Protein AF-A0A813BR47-F1 (afdb_monomer)

Foldseek 3Di:
DDPLCVLVCLLPLLVVLLVLLVCCVVPPDLVSLLVSLVSLLVVLVVVLVVCVVCVVSDPDPVRSVLSNLLSVLSNLQSVLCNVVSVCSSLSSLLSNLSQLVNLVSVCVVPVDPVSVVSNVVSLCCCLVPSLVVSLVVQVCVCVVVPDDCPDPSNCSHNVSSVSNSVSSVVVVVVVVVVVVVVVVVVVVVVVVVD

Solvent-accessible surface area (backbone atoms only — not comparable to full-atom values): 10179 Å² total; per-residue (Å²): 134,82,79,60,58,62,61,62,50,47,64,62,60,41,55,61,54,36,51,44,27,50,46,27,67,76,56,73,40,72,66,45,20,47,52,44,33,54,51,49,42,52,49,40,51,54,53,47,51,47,49,69,77,43,57,81,66,38,97,40,73,68,56,43,52,53,50,52,54,45,37,55,36,52,42,51,27,42,48,45,30,66,75,40,64,94,43,13,63,55,46,37,64,62,47,53,48,44,52,29,55,46,30,42,42,51,18,71,74,69,66,42,70,66,35,46,50,52,19,51,52,39,40,49,49,38,54,68,46,46,37,58,49,46,35,55,49,42,46,52,55,46,44,73,72,66,49,49,90,80,35,71,69,35,40,37,41,36,46,27,40,47,52,52,38,50,50,44,50,52,51,48,51,54,51,52,54,53,52,51,53,53,54,49,52,53,50,54,58,51,62,77,73,109

Sequence (194 aa):
MWYCWHPGFNLFAIPPLVLLTGWSLAKPSPAAHKALSWSVLCYTMLDTIYNLMVPECQPSRRRWASILLHHVTAAWLVCFPISYEGFAHLTAYCTAVELNTMCFAIYKAFKGPAARAAHLLTWVVLRLGWYPYLVYHFHQVVRGAGFAVGSYEYCQSVGSQVILCSLNFFWTVEVALGMMQAKQKQKDEHLHRS

InterPro domains:
  IPR006634 TRAM/LAG1/CLN8 homology domain [PF03798] (38-174)

Secondary structure (DSSP, 8-state):
-----HHHHHHHHHHHHHHHHHHHHHS--HHHHHHHHHHHHHHHHHHHHHHHH-GGGSSSHHHHHHHHHHHHHHHHHHHHHHHSGGGTHHHHHHHTTHHHHHHHHHHHHH--HHHHHHHHHHHIIIIIIIHHHHHHHHHHHHHHTTPPTTSHHHIIIIIHHHHHHHHHHHHHHHHHHHHHHHHHHHHHHHHTT-

Mean predicted aligned error: 4.89 Å

pLDDT: mean 90.33, std 9.71, range [31.83, 98.38]

Organism: NCBI:txid1628268

Radius of gyration: 18.36 Å; Cα contacts (8 Å, |Δi|>4): 182; chains: 1; bounding box: 51×32×50 Å

Nearest PDB structures (foldseek):
  1sum-assembly1_B  TM=3.783E-01  e=1.089E+00  Thermotoga maritima
  1t72-assembly1_A  TM=3.877E-01  e=4.438E+00  Aquifex aeolicus
  8e0m-assembly3_G  TM=3.646E-01  e=9.388E+00  synthetic construct
  6iko-assembly1_A  TM=2.135E-01  e=9.838E+00  Mus musculus

Structure (mmCIF, N/CA/C/O backbone):
data_AF-A0A813BR47-F1
#
_entry.id   AF-A0A813BR47-F1
#
loop_
_atom_site.group_PDB
_atom_site.id
_atom_site.type_symbol
_atom_site.label_atom_id
_atom_site.label_alt_id
_atom_site.label_comp_id
_atom_site.label_asym_id
_atom_site.label_entity_id
_atom_site.label_seq_id
_atom_site.pdbx_PDB_ins_code
_atom_site.Cartn_x
_atom_site.Cartn_y
_atom_site.Cartn_z
_atom_site.occupancy
_atom_site.B_iso_or_equiv
_atom_site.auth_seq_id
_atom_site.auth_comp_id
_atom_site.auth_asym_id
_atom_site.auth_atom_id
_atom_site.pdbx_PDB_model_num
ATOM 1 N N . MET A 1 1 ? -3.857 9.167 29.784 1.00 31.83 1 MET A N 1
ATOM 2 C CA . MET A 1 1 ? -4.582 8.961 28.512 1.00 31.83 1 MET A CA 1
ATOM 3 C C . MET A 1 1 ? -3.749 9.635 27.430 1.00 31.83 1 MET A C 1
ATOM 5 O O . MET A 1 1 ? -3.897 10.826 27.208 1.00 31.83 1 MET A O 1
ATOM 9 N N . TRP A 1 2 ? -2.754 8.929 26.886 1.00 33.44 2 TRP A N 1
ATOM 10 C CA . TRP A 1 2 ? -1.874 9.494 25.862 1.00 33.44 2 TRP A CA 1
ATOM 11 C C . TRP A 1 2 ? -2.683 9.638 24.575 1.00 33.44 2 TRP A C 1
ATOM 13 O O . TRP A 1 2 ? -3.196 8.649 24.051 1.00 33.44 2 TRP A O 1
ATOM 23 N N . TYR A 1 3 ? -2.871 10.875 24.116 1.00 45.66 3 TYR A N 1
ATOM 24 C CA . TYR A 1 3 ? -3.476 11.150 22.820 1.00 45.66 3 TYR A CA 1
ATOM 25 C C . TYR A 1 3 ? -2.565 10.541 21.755 1.00 45.66 3 TYR A C 1
ATOM 27 O O . TYR A 1 3 ? -1.484 11.052 21.483 1.00 45.66 3 TYR A O 1
ATOM 35 N N . CYS A 1 4 ? -2.970 9.408 21.187 1.00 55.59 4 CYS A N 1
ATOM 36 C CA . CYS A 1 4 ? -2.320 8.862 20.009 1.00 55.59 4 CYS A CA 1
ATOM 37 C C . CYS A 1 4 ? -2.535 9.883 18.880 1.00 55.59 4 CYS A C 1
ATOM 39 O O . CYS A 1 4 ? -3.657 10.040 18.407 1.00 55.59 4 CYS A O 1
ATOM 41 N N . TRP A 1 5 ? -1.490 10.629 18.508 1.00 58.94 5 TRP A N 1
ATOM 42 C CA . TRP A 1 5 ? -1.524 11.663 17.460 1.00 58.94 5 TRP A CA 1
ATOM 43 C C . TRP A 1 5 ? -1.635 11.074 16.045 1.00 58.94 5 TRP A C 1
ATOM 45 O O . TRP A 1 5 ? -1.913 11.790 15.083 1.00 58.94 5 TRP A O 1
ATOM 55 N N . HIS A 1 6 ? -1.477 9.758 15.924 1.00 68.88 6 HIS A N 1
ATOM 56 C CA . HIS A 1 6 ? -1.495 9.004 14.675 1.00 68.88 6 HIS A CA 1
ATOM 57 C C . HIS A 1 6 ? -2.745 9.234 13.795 1.00 68.88 6 HIS A C 1
ATOM 59 O O . HIS A 1 6 ? -2.597 9.336 12.577 1.00 68.88 6 HIS A O 1
ATOM 65 N N . PRO A 1 7 ? -3.981 9.369 14.324 1.00 69.12 7 PRO A N 1
ATOM 66 C CA . PRO A 1 7 ? -5.141 9.698 13.497 1.00 69.12 7 PRO A CA 1
ATOM 67 C C . PRO A 1 7 ? -5.064 11.110 12.900 1.00 69.12 7 PRO A C 1
ATOM 69 O O . PRO A 1 7 ? -5.504 11.312 11.772 1.00 69.12 7 PRO A O 1
ATOM 72 N N . GLY A 1 8 ? -4.491 12.073 13.631 1.00 75.44 8 GLY A N 1
ATOM 73 C CA . GLY A 1 8 ? -4.280 13.442 13.152 1.00 75.44 8 GLY A CA 1
ATOM 74 C C . GLY A 1 8 ? -3.188 13.519 12.086 1.00 75.44 8 GLY A C 1
ATOM 75 O O . GLY A 1 8 ? -3.387 14.153 11.054 1.00 75.44 8 GLY A O 1
ATOM 76 N N . PHE A 1 9 ? -2.080 12.799 12.290 1.00 78.31 9 PHE A N 1
ATOM 77 C CA . PHE A 1 9 ? -1.028 12.651 11.282 1.00 78.31 9 PHE A CA 1
ATOM 78 C C . PHE A 1 9 ? -1.579 12.060 9.978 1.00 78.31 9 PHE A C 1
ATOM 80 O O . PHE A 1 9 ? -1.398 12.653 8.916 1.00 78.31 9 PHE A O 1
ATOM 87 N N . ASN A 1 10 ? -2.345 10.965 10.052 1.00 80.50 10 ASN A N 1
ATOM 88 C CA . ASN A 1 10 ? -2.932 10.340 8.863 1.00 80.50 10 ASN A CA 1
ATOM 89 C C . ASN A 1 10 ? -3.911 11.267 8.130 1.00 80.50 10 ASN A C 1
ATOM 91 O O . AS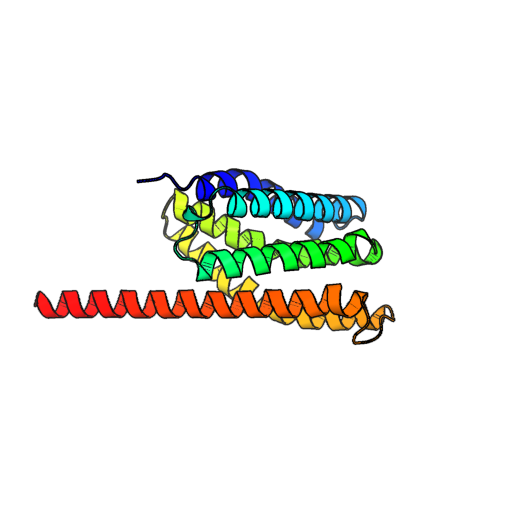N A 1 10 ? -3.932 11.273 6.903 1.00 80.50 10 ASN A O 1
ATOM 95 N N . LEU A 1 11 ? -4.701 12.069 8.851 1.00 80.69 11 LEU A N 1
ATOM 96 C CA . LEU A 1 11 ? -5.608 13.049 8.238 1.00 80.69 11 LEU A CA 1
ATOM 97 C C . LEU A 1 11 ? -4.876 14.134 7.442 1.00 80.69 11 LEU A C 1
ATOM 99 O O . LEU A 1 11 ? -5.473 14.711 6.541 1.00 80.69 11 LEU A O 1
ATOM 103 N N . PHE A 1 12 ? -3.611 14.408 7.757 1.00 86.12 12 PHE A N 1
ATOM 104 C CA . PHE A 1 12 ? -2.803 15.391 7.042 1.00 86.12 12 PHE A CA 1
ATOM 105 C C . PHE A 1 12 ? -1.932 14.756 5.950 1.00 86.12 12 PHE A C 1
ATOM 107 O O . PHE A 1 12 ? -1.865 15.270 4.837 1.00 86.12 12 PHE A O 1
ATOM 114 N N . ALA A 1 13 ? -1.286 13.627 6.246 1.00 84.88 13 ALA A N 1
ATOM 115 C CA . ALA A 1 13 ? -0.290 13.012 5.372 1.00 84.88 13 ALA A CA 1
ATOM 116 C C . ALA A 1 13 ? -0.893 12.134 4.259 1.00 84.88 13 ALA A C 1
ATOM 118 O O . ALA A 1 13 ? -0.352 12.086 3.155 1.00 84.88 13 ALA A O 1
ATOM 119 N N . ILE A 1 14 ? -2.026 11.466 4.515 1.00 88.50 14 ILE A N 1
ATOM 120 C CA . ILE A 1 14 ? -2.648 10.547 3.548 1.00 88.50 14 ILE A CA 1
ATOM 121 C C . ILE A 1 14 ? -3.365 11.274 2.397 1.00 88.50 14 ILE A C 1
ATOM 123 O O . ILE A 1 14 ? -3.199 10.840 1.256 1.00 88.50 14 ILE A O 1
ATOM 127 N N . PRO A 1 15 ? -4.138 12.364 2.603 1.00 92.75 15 PRO A N 1
ATOM 128 C CA . PRO A 1 15 ? -4.853 12.994 1.492 1.00 92.75 15 PRO A CA 1
ATOM 129 C C . PRO A 1 15 ? -3.951 13.459 0.338 1.00 92.75 15 PRO A C 1
ATOM 131 O O . PRO A 1 15 ? -4.300 13.168 -0.806 1.00 92.75 15 PRO A O 1
ATOM 134 N N . PRO A 1 16 ? -2.780 14.092 0.566 1.00 92.81 16 PRO A N 1
ATOM 135 C CA . PRO A 1 16 ? -1.850 14.413 -0.517 1.00 92.81 16 PRO A CA 1
ATOM 136 C C . PRO A 1 16 ? -1.403 13.182 -1.318 1.00 92.81 16 PRO A C 1
ATOM 138 O O . PRO A 1 16 ? -1.380 13.232 -2.546 1.00 92.81 16 PRO A O 1
ATOM 141 N N . LEU A 1 17 ? -1.110 12.058 -0.650 1.00 93.50 17 LEU A N 1
ATOM 142 C CA . LEU A 1 17 ? -0.737 10.805 -1.319 1.00 93.50 17 LEU A CA 1
ATOM 143 C C . LEU A 1 17 ? -1.884 10.218 -2.137 1.00 93.50 17 LEU A C 1
ATOM 145 O O . LEU A 1 17 ? -1.669 9.741 -3.251 1.00 93.50 17 LEU A O 1
ATOM 149 N N . VAL A 1 18 ? -3.107 10.272 -1.612 1.00 94.25 18 VAL A N 1
ATOM 150 C CA . VAL A 1 18 ? -4.308 9.821 -2.322 1.00 94.25 18 VAL A CA 1
ATOM 151 C C . VAL A 1 18 ? -4.570 10.684 -3.554 1.00 94.25 18 VAL A C 1
ATOM 153 O O . VAL A 1 18 ? -4.849 10.147 -4.624 1.00 94.25 18 VAL A O 1
ATOM 156 N N . LEU A 1 19 ? -4.439 12.007 -3.436 1.00 94.31 19 LEU A N 1
ATOM 157 C CA . LEU A 1 19 ? -4.584 12.926 -4.565 1.00 94.31 19 LEU A CA 1
ATOM 158 C C . LEU A 1 19 ? -3.514 12.673 -5.628 1.00 94.31 19 LEU A C 1
ATOM 160 O O . LEU A 1 19 ? -3.837 12.603 -6.813 1.00 94.31 19 LEU A O 1
ATOM 164 N N . LEU A 1 20 ? -2.260 12.474 -5.215 1.00 93.94 20 LEU A N 1
ATOM 165 C CA . LEU A 1 20 ? -1.163 12.161 -6.127 1.00 93.94 20 LEU A CA 1
ATOM 166 C C . LEU A 1 20 ? -1.357 10.796 -6.799 1.00 93.94 20 LEU A C 1
ATOM 168 O O . LEU A 1 20 ? -1.112 10.663 -7.994 1.00 93.94 20 LEU A O 1
ATOM 172 N N . THR A 1 21 ? -1.873 9.807 -6.066 1.00 95.25 21 THR A N 1
ATOM 173 C CA . THR A 1 21 ? -2.274 8.503 -6.614 1.00 95.25 21 THR A CA 1
ATOM 174 C C . THR A 1 21 ? -3.372 8.670 -7.660 1.00 95.25 21 THR A C 1
ATOM 176 O O . THR A 1 21 ? -3.229 8.191 -8.782 1.00 95.25 21 THR A O 1
ATOM 179 N N . GLY A 1 22 ? -4.440 9.405 -7.338 1.00 94.00 22 GLY A N 1
ATOM 180 C CA . GLY A 1 22 ? -5.539 9.680 -8.262 1.00 94.00 22 GLY A CA 1
ATOM 181 C C . GLY A 1 22 ? -5.077 10.413 -9.521 1.00 94.00 22 GLY A C 1
ATOM 182 O O . GLY A 1 22 ? -5.431 10.009 -10.626 1.00 94.00 22 GLY A O 1
ATOM 183 N N . TRP A 1 23 ? -4.222 11.430 -9.377 1.00 93.50 23 TRP A N 1
ATOM 184 C CA . TRP A 1 23 ? -3.594 12.120 -10.507 1.00 93.50 23 TRP A CA 1
ATOM 185 C C . TRP A 1 23 ? -2.784 11.150 -11.366 1.00 93.50 23 TRP A C 1
ATOM 187 O O . TRP A 1 23 ? -2.920 11.137 -12.586 1.00 93.50 23 TRP A O 1
ATOM 197 N N . SER A 1 24 ? -1.947 10.334 -10.726 1.00 93.56 24 SER A N 1
ATOM 198 C CA . SER A 1 24 ? -1.064 9.377 -11.385 1.00 93.56 24 SER A CA 1
ATOM 199 C C . SER A 1 24 ? -1.838 8.321 -12.184 1.00 93.56 24 SER A C 1
ATOM 201 O O . SER A 1 24 ? -1.404 7.944 -13.269 1.00 93.56 24 SER A O 1
ATOM 203 N N . LEU A 1 25 ? -3.008 7.901 -11.693 1.00 93.31 25 LEU A N 1
ATOM 204 C CA . LEU A 1 25 ? -3.918 6.989 -12.392 1.00 93.31 25 LEU A CA 1
ATOM 205 C C . LEU A 1 25 ? -4.709 7.680 -13.515 1.00 93.31 25 LEU A C 1
ATOM 207 O O . LEU A 1 25 ? -4.891 7.097 -14.579 1.00 93.31 25 LEU A O 1
ATOM 211 N N . ALA A 1 26 ? -5.185 8.908 -13.290 1.00 93.69 26 ALA A N 1
ATOM 212 C CA .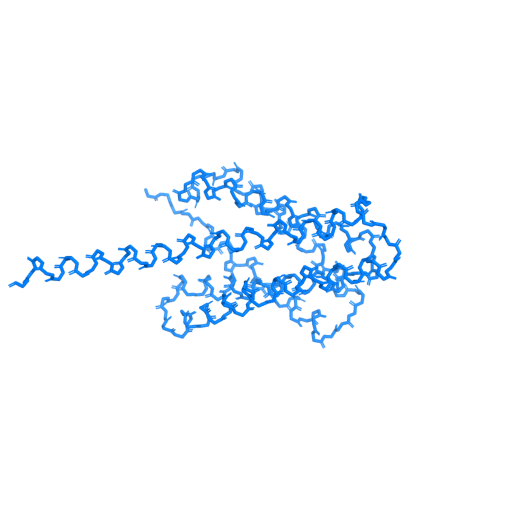 ALA A 1 26 ? -6.044 9.625 -14.237 1.00 93.69 26 ALA A CA 1
ATOM 213 C C . ALA A 1 26 ? -5.271 10.252 -15.408 1.00 93.69 26 ALA A C 1
ATOM 215 O O . ALA A 1 26 ? -5.789 10.336 -16.521 1.00 93.69 26 ALA A O 1
ATOM 216 N N . LYS A 1 27 ? -4.039 10.708 -15.163 1.00 92.25 27 LYS A N 1
ATOM 217 C CA . LYS A 1 27 ? -3.132 11.278 -16.168 1.00 92.25 27 LYS A CA 1
ATOM 218 C C . LYS A 1 27 ? -1.755 10.616 -16.056 1.00 92.25 27 LYS A C 1
ATOM 220 O O . LYS A 1 27 ? -0.825 11.231 -15.518 1.00 92.25 27 LYS A O 1
ATOM 225 N N . PRO A 1 28 ? -1.616 9.369 -16.545 1.00 88.62 28 PRO A N 1
ATOM 226 C CA . PRO A 1 28 ? -0.363 8.632 -16.469 1.00 88.62 28 PRO A CA 1
ATOM 227 C C . PRO A 1 28 ? 0.767 9.417 -17.131 1.00 88.62 28 PRO A C 1
ATOM 229 O O . PRO A 1 28 ? 0.693 9.791 -18.300 1.00 88.62 28 PRO A O 1
ATOM 232 N N . SER A 1 29 ? 1.816 9.696 -16.365 1.00 92.38 29 SER A N 1
ATOM 233 C CA . SER A 1 29 ? 3.040 10.311 -16.872 1.00 92.38 29 SER A CA 1
ATOM 234 C C . SER A 1 29 ? 4.232 9.812 -16.060 1.00 92.38 29 SER A C 1
ATOM 236 O O . SER A 1 29 ? 4.095 9.626 -14.845 1.00 92.38 29 SER A O 1
ATOM 238 N N . PRO A 1 30 ? 5.412 9.630 -16.681 1.00 91.19 30 PRO A N 1
ATOM 239 C CA . PRO A 1 30 ? 6.606 9.176 -15.968 1.00 91.19 30 PRO A CA 1
ATOM 240 C C . PRO A 1 30 ? 6.941 10.059 -14.760 1.00 91.19 30 PRO A C 1
ATOM 242 O O . PRO A 1 30 ? 7.222 9.555 -13.675 1.00 91.19 30 PRO A O 1
ATOM 245 N N . ALA A 1 31 ? 6.813 11.381 -14.916 1.00 91.50 31 ALA A N 1
ATOM 246 C CA . ALA A 1 31 ? 7.054 12.340 -13.843 1.00 91.50 31 ALA A CA 1
ATOM 247 C C . ALA A 1 31 ? 6.088 12.157 -12.659 1.00 91.50 31 ALA A C 1
ATOM 249 O O . ALA A 1 31 ? 6.538 12.127 -11.515 1.00 91.50 31 ALA A O 1
ATOM 250 N N . ALA A 1 32 ? 4.784 11.982 -12.913 1.00 92.25 32 ALA A N 1
ATOM 251 C CA . ALA A 1 32 ? 3.805 11.765 -11.846 1.00 92.25 32 ALA A CA 1
ATOM 252 C C . ALA A 1 32 ? 4.048 10.443 -11.104 1.00 92.25 32 ALA A C 1
ATOM 254 O O . ALA A 1 32 ? 4.000 10.411 -9.877 1.00 92.25 32 ALA A O 1
ATOM 255 N N . HIS A 1 33 ? 4.346 9.361 -11.829 1.00 93.25 33 HIS A N 1
ATOM 256 C CA . HIS A 1 33 ? 4.642 8.060 -11.224 1.00 93.25 33 HIS A CA 1
ATOM 257 C C . HIS A 1 33 ? 5.926 8.083 -10.382 1.00 93.25 33 HIS A C 1
ATOM 259 O O . HIS A 1 33 ? 5.973 7.516 -9.287 1.00 93.25 33 HIS A O 1
ATOM 265 N N . LYS A 1 34 ? 6.964 8.774 -10.865 1.00 93.06 34 LYS A N 1
ATOM 266 C CA . LYS A 1 34 ? 8.225 8.950 -10.138 1.00 93.06 34 LYS A CA 1
ATOM 267 C C . LYS A 1 34 ? 8.030 9.794 -8.883 1.00 93.06 34 LYS A C 1
ATOM 269 O O . LYS A 1 34 ? 8.465 9.379 -7.811 1.00 93.06 34 LYS A O 1
ATOM 274 N N . ALA A 1 35 ? 7.335 10.927 -9.000 1.00 94.25 35 ALA A N 1
ATOM 275 C CA . ALA A 1 35 ? 6.989 11.766 -7.857 1.00 94.25 35 ALA A CA 1
ATOM 276 C C . ALA A 1 35 ? 6.221 10.957 -6.805 1.00 94.25 35 ALA A C 1
ATOM 278 O O . ALA A 1 35 ? 6.615 10.949 -5.644 1.00 94.25 35 ALA A O 1
ATOM 279 N N . LEU A 1 36 ? 5.207 10.193 -7.226 1.00 95.50 36 LEU A N 1
ATOM 280 C CA . LEU A 1 36 ? 4.449 9.321 -6.335 1.00 95.50 36 LEU A CA 1
ATOM 281 C C . LEU A 1 36 ? 5.336 8.288 -5.635 1.00 95.50 36 LEU A C 1
ATOM 283 O O . LEU A 1 36 ? 5.246 8.149 -4.422 1.00 95.50 36 LEU A O 1
ATOM 287 N N . SER A 1 37 ? 6.217 7.602 -6.363 1.00 96.50 37 SER A N 1
ATOM 288 C CA . SER A 1 37 ? 7.101 6.575 -5.788 1.00 96.50 37 SER A CA 1
ATOM 289 C C . SER A 1 37 ? 8.025 7.141 -4.710 1.00 96.50 37 SER A C 1
ATOM 291 O O . SER A 1 37 ? 8.127 6.574 -3.623 1.00 96.50 37 SER A O 1
ATOM 293 N N . TRP A 1 38 ? 8.625 8.306 -4.958 1.00 96.50 38 TRP A N 1
ATOM 294 C CA . TRP A 1 38 ? 9.448 8.989 -3.957 1.00 96.50 38 TRP A CA 1
ATOM 295 C C . TRP A 1 38 ? 8.632 9.526 -2.780 1.00 96.50 38 TRP A C 1
ATOM 297 O O . TRP A 1 38 ? 9.069 9.406 -1.635 1.00 96.50 38 TRP A O 1
ATOM 307 N N . SER A 1 39 ? 7.443 10.081 -3.030 1.00 95.56 39 SER A N 1
ATOM 308 C CA . SER A 1 39 ? 6.546 10.540 -1.964 1.00 95.56 39 SER A CA 1
ATOM 309 C C . SER A 1 39 ? 6.107 9.392 -1.059 1.00 95.56 39 SER A C 1
ATOM 311 O O . SER A 1 39 ? 6.106 9.554 0.157 1.00 95.56 39 SER A O 1
ATOM 313 N N . VAL A 1 40 ? 5.788 8.231 -1.634 1.00 95.81 40 VAL A N 1
ATOM 314 C CA . VAL A 1 40 ? 5.418 7.018 -0.894 1.00 95.81 40 VAL A CA 1
ATOM 315 C C . VAL A 1 40 ? 6.586 6.532 -0.054 1.00 95.81 40 VAL A C 1
ATOM 317 O O . VAL A 1 40 ? 6.409 6.323 1.139 1.00 95.81 40 VAL A O 1
ATOM 320 N N . LEU A 1 41 ? 7.787 6.424 -0.632 1.00 97.06 41 LEU A N 1
ATOM 321 C CA . LEU A 1 41 ? 8.973 6.022 0.125 1.00 97.06 41 LEU A CA 1
ATOM 322 C C . LEU A 1 41 ? 9.229 6.968 1.305 1.00 97.06 41 LEU A C 1
ATOM 324 O O . LEU A 1 41 ? 9.398 6.512 2.434 1.00 97.06 41 LEU A O 1
ATOM 328 N N . CYS A 1 42 ? 9.214 8.280 1.057 1.00 95.81 42 CYS A N 1
ATOM 329 C CA . CYS A 1 42 ? 9.422 9.293 2.090 1.00 95.81 42 CYS A CA 1
ATOM 330 C C . CYS A 1 42 ? 8.371 9.184 3.203 1.00 95.81 42 CYS A C 1
ATOM 332 O O . CYS A 1 42 ? 8.722 9.105 4.380 1.00 95.81 42 CYS A O 1
ATOM 334 N N . TYR A 1 43 ? 7.091 9.094 2.833 1.00 93.62 43 TYR A N 1
ATOM 335 C CA . TYR A 1 43 ? 6.002 8.893 3.784 1.00 93.62 43 TYR A CA 1
ATOM 336 C C . TYR A 1 43 ? 6.201 7.625 4.619 1.00 93.62 43 TYR A C 1
ATOM 338 O O . TYR A 1 43 ? 6.165 7.693 5.845 1.00 93.62 43 TYR A O 1
ATOM 346 N N . THR A 1 44 ? 6.469 6.483 3.980 1.00 94.62 44 THR A N 1
ATOM 347 C CA . THR A 1 44 ? 6.645 5.203 4.674 1.00 94.62 44 THR A CA 1
ATOM 348 C C . THR A 1 44 ? 7.837 5.239 5.631 1.00 94.62 44 THR A C 1
ATOM 350 O O . THR A 1 44 ? 7.752 4.688 6.728 1.00 94.62 44 THR A O 1
ATOM 353 N N . MET A 1 45 ? 8.935 5.914 5.273 1.00 95.31 45 MET A N 1
ATOM 354 C CA . MET A 1 45 ? 10.074 6.108 6.179 1.00 95.31 45 MET A CA 1
ATOM 355 C C . MET A 1 45 ? 9.709 6.972 7.386 1.00 95.31 45 MET A C 1
ATOM 357 O O . MET A 1 45 ? 9.997 6.581 8.517 1.00 95.31 45 MET A O 1
ATOM 361 N N . LEU A 1 46 ? 9.032 8.102 7.173 1.00 92.19 46 LEU A N 1
ATOM 362 C CA . LEU A 1 46 ? 8.594 8.980 8.262 1.00 92.19 46 LEU A CA 1
ATOM 363 C C . LEU A 1 46 ? 7.612 8.273 9.207 1.00 92.19 46 LEU A C 1
ATOM 365 O O . LEU A 1 46 ? 7.765 8.357 10.425 1.00 92.19 46 LEU A O 1
ATOM 369 N N . ASP A 1 47 ? 6.655 7.523 8.661 1.00 89.94 47 ASP A N 1
ATOM 370 C CA . ASP A 1 47 ? 5.677 6.756 9.440 1.00 89.94 47 ASP A CA 1
ATOM 371 C C . ASP A 1 47 ? 6.350 5.605 10.217 1.00 89.94 47 ASP A C 1
ATOM 373 O O . ASP A 1 47 ? 6.038 5.335 11.379 1.00 89.94 47 ASP A O 1
ATOM 377 N N . THR A 1 48 ? 7.363 4.965 9.624 1.00 92.62 48 THR A N 1
ATOM 378 C CA . THR A 1 48 ? 8.194 3.967 10.320 1.00 92.62 48 THR A CA 1
ATOM 379 C C . THR A 1 48 ? 8.937 4.580 11.500 1.00 92.62 48 THR A C 1
ATOM 381 O O . THR A 1 48 ? 8.862 4.046 12.604 1.00 92.62 48 THR A O 1
ATOM 384 N N . ILE A 1 49 ? 9.616 5.713 11.294 1.00 92.62 49 ILE A N 1
ATOM 385 C CA . ILE A 1 49 ? 10.331 6.427 12.360 1.00 92.62 49 ILE A CA 1
ATOM 386 C C . ILE A 1 49 ? 9.357 6.801 13.482 1.00 92.62 49 ILE A C 1
ATOM 388 O O . ILE A 1 49 ? 9.649 6.551 14.650 1.00 92.62 49 ILE A O 1
ATOM 392 N N . TYR A 1 50 ? 8.172 7.311 13.142 1.00 89.31 50 TYR A N 1
ATOM 393 C CA . TYR A 1 50 ? 7.143 7.639 14.126 1.00 89.31 50 TYR A CA 1
ATOM 394 C C . TYR A 1 50 ? 6.717 6.417 14.956 1.00 89.31 50 TYR A C 1
ATOM 396 O O . TYR A 1 50 ? 6.700 6.481 16.186 1.00 89.31 50 TYR A O 1
ATOM 404 N N . ASN A 1 51 ? 6.440 5.281 14.308 1.00 88.38 51 ASN A N 1
ATOM 405 C CA . ASN A 1 51 ? 6.061 4.041 14.993 1.00 88.38 51 ASN A CA 1
ATOM 406 C C . ASN A 1 51 ? 7.187 3.471 15.875 1.00 88.38 51 ASN A C 1
ATOM 408 O O . ASN A 1 51 ? 6.897 2.803 16.869 1.00 88.38 51 ASN A O 1
ATOM 412 N N . LEU A 1 52 ? 8.456 3.724 15.539 1.00 91.50 52 LEU A N 1
ATOM 413 C CA . LEU A 1 52 ? 9.604 3.354 16.373 1.00 91.50 52 LEU A CA 1
ATOM 414 C C . LEU A 1 52 ? 9.771 4.286 17.580 1.00 91.50 52 LEU A C 1
ATOM 416 O O . LEU A 1 52 ? 10.113 3.817 18.662 1.00 91.50 52 LEU A O 1
ATOM 420 N N . MET A 1 53 ? 9.521 5.587 17.408 1.00 91.06 53 MET A N 1
ATOM 421 C CA . MET A 1 53 ? 9.637 6.585 18.478 1.00 91.06 53 MET A CA 1
ATOM 422 C C . MET A 1 53 ? 8.471 6.543 19.472 1.00 91.06 53 MET A C 1
ATOM 424 O O . MET A 1 53 ? 8.652 6.908 20.630 1.00 91.06 53 MET A O 1
ATOM 428 N N . VAL A 1 54 ? 7.281 6.128 19.026 1.00 88.50 54 VAL A N 1
ATOM 429 C CA . VAL A 1 54 ? 6.051 6.116 19.836 1.00 88.50 54 VAL A CA 1
ATOM 430 C C . VAL A 1 54 ? 5.348 4.753 19.720 1.00 88.50 54 VAL A C 1
ATOM 432 O O . VAL A 1 54 ? 4.251 4.666 19.161 1.00 88.50 54 VAL A O 1
ATOM 435 N N . PRO A 1 55 ? 5.947 3.651 20.204 1.00 84.38 55 PRO A N 1
ATOM 436 C CA . PRO A 1 55 ? 5.380 2.309 20.050 1.00 84.38 55 PRO A CA 1
ATOM 437 C C . PRO A 1 55 ? 4.013 2.139 20.738 1.00 84.38 55 PRO A C 1
ATOM 439 O O . PRO A 1 55 ? 3.195 1.327 20.299 1.00 84.38 55 PRO A O 1
ATOM 442 N N . GLU A 1 56 ? 3.714 2.938 21.768 1.00 85.81 56 GLU A N 1
ATOM 443 C CA . GLU A 1 56 ? 2.432 2.953 22.486 1.00 85.81 56 GLU A CA 1
ATOM 444 C C . GLU A 1 56 ? 1.268 3.486 21.638 1.00 85.81 56 GLU A C 1
ATOM 446 O O . GLU A 1 56 ? 0.110 3.391 22.051 1.00 85.81 56 GLU A O 1
ATOM 451 N N . CYS A 1 57 ? 1.537 4.035 20.446 1.00 81.94 57 CYS A N 1
ATOM 452 C CA . CYS A 1 57 ? 0.486 4.447 19.517 1.00 81.94 57 CYS A CA 1
ATOM 453 C C . CYS A 1 57 ? -0.337 3.253 18.996 1.00 81.94 57 CYS A C 1
ATOM 455 O O . CYS A 1 57 ? -1.483 3.437 18.573 1.00 81.94 57 CYS A O 1
ATOM 457 N N . GLN A 1 58 ? 0.223 2.037 19.065 1.00 85.38 58 GLN A N 1
ATOM 458 C CA . GLN A 1 58 ? -0.416 0.805 18.621 1.00 85.38 58 GLN A CA 1
ATOM 459 C C . GLN A 1 58 ? -1.062 0.040 19.786 1.00 85.38 58 GLN A C 1
ATOM 461 O O . GLN A 1 58 ? -0.494 -0.055 20.872 1.00 85.38 58 GLN A O 1
ATOM 466 N N . PRO A 1 59 ? -2.230 -0.593 19.567 1.00 83.69 59 PRO A N 1
ATOM 467 C CA . PRO A 1 59 ? -2.993 -1.245 20.633 1.00 83.69 59 PRO A CA 1
ATOM 468 C C . PRO A 1 59 ? -2.323 -2.506 21.198 1.00 83.69 59 PRO A C 1
ATOM 470 O O . PRO A 1 59 ? -2.698 -2.973 22.270 1.00 83.69 59 PRO A O 1
ATOM 473 N N . SER A 1 60 ? -1.375 -3.107 20.473 1.00 88.62 60 SER A N 1
ATOM 474 C CA . SER A 1 60 ? -0.655 -4.300 20.916 1.00 88.62 60 SER A CA 1
ATOM 475 C C . SER A 1 60 ? 0.705 -4.427 20.231 1.00 88.62 60 SER A C 1
ATOM 477 O O . SER A 1 60 ? 0.901 -3.950 19.111 1.00 88.62 60 SER A O 1
ATOM 479 N N . ARG A 1 61 ? 1.632 -5.161 20.865 1.00 89.44 61 ARG A N 1
ATOM 480 C CA . ARG A 1 61 ? 2.949 -5.482 20.279 1.00 89.44 61 ARG A CA 1
ATOM 481 C C . ARG A 1 61 ? 2.832 -6.242 18.958 1.00 89.44 61 ARG A C 1
ATOM 483 O O . ARG A 1 61 ? 3.602 -5.995 18.038 1.00 89.44 61 ARG A O 1
ATOM 490 N N . ARG A 1 62 ? 1.842 -7.135 18.844 1.00 90.69 62 ARG A N 1
ATOM 491 C CA . ARG A 1 62 ? 1.557 -7.866 17.600 1.00 90.69 62 ARG A CA 1
ATOM 492 C C . ARG A 1 62 ? 1.169 -6.906 16.477 1.00 90.69 62 ARG A C 1
ATOM 494 O O . ARG A 1 62 ? 1.679 -7.029 15.367 1.00 90.69 62 ARG A O 1
ATOM 501 N N . ARG A 1 63 ? 0.293 -5.938 16.775 1.00 89.56 63 ARG A N 1
ATOM 502 C CA . ARG A 1 63 ? -0.140 -4.934 15.800 1.00 89.56 63 ARG A CA 1
ATOM 503 C C . ARG A 1 63 ? 1.039 -4.081 15.349 1.00 89.56 63 ARG A C 1
ATOM 505 O O . ARG A 1 63 ? 1.252 -3.958 14.147 1.00 89.56 63 ARG A O 1
ATOM 512 N N . TRP A 1 64 ? 1.827 -3.591 16.302 1.00 91.56 64 TRP A N 1
ATOM 513 C CA . TRP A 1 64 ? 3.049 -2.834 16.041 1.00 91.56 64 TRP A CA 1
ATOM 514 C C . TRP A 1 64 ? 4.027 -3.593 15.133 1.00 91.56 64 TRP A C 1
ATOM 516 O O . TRP A 1 64 ? 4.410 -3.078 14.086 1.00 91.56 64 TRP A O 1
ATOM 526 N N . ALA A 1 65 ? 4.335 -4.856 15.447 1.00 93.94 65 ALA A N 1
ATOM 527 C CA . ALA A 1 65 ? 5.231 -5.676 14.630 1.00 93.94 65 ALA A CA 1
ATOM 528 C C . ALA A 1 65 ? 4.692 -5.895 13.205 1.00 93.94 65 ALA A C 1
ATOM 530 O O . ALA A 1 65 ? 5.443 -5.794 12.238 1.00 93.94 65 ALA A O 1
ATOM 531 N N . SER A 1 66 ? 3.385 -6.146 13.058 1.00 94.94 66 SER A N 1
ATOM 532 C CA . SER A 1 66 ? 2.768 -6.312 11.735 1.00 94.94 66 SER A CA 1
ATOM 533 C C . SER A 1 66 ? 2.802 -5.030 10.893 1.00 94.94 66 SER A C 1
ATOM 535 O O . SER A 1 66 ? 2.954 -5.110 9.678 1.00 94.94 66 SER A O 1
ATOM 537 N N . ILE A 1 67 ? 2.696 -3.857 11.529 1.00 92.88 67 ILE A N 1
ATOM 538 C CA . ILE A 1 67 ? 2.792 -2.549 10.864 1.00 92.88 67 ILE A CA 1
ATOM 539 C C . ILE A 1 67 ? 4.229 -2.275 10.430 1.00 92.88 67 ILE A C 1
ATOM 541 O O . ILE A 1 67 ? 4.448 -1.884 9.290 1.00 92.88 67 ILE A O 1
ATOM 545 N N . LEU A 1 68 ? 5.219 -2.551 11.282 1.00 95.19 68 LEU A N 1
ATOM 546 C CA . LEU A 1 68 ? 6.619 -2.407 10.885 1.00 95.19 68 LEU A CA 1
ATOM 547 C C . LEU A 1 68 ? 6.991 -3.339 9.733 1.00 95.19 68 LEU A C 1
ATOM 549 O O . LEU A 1 68 ? 7.616 -2.894 8.774 1.00 95.19 68 LEU A O 1
ATOM 553 N N . LEU A 1 69 ? 6.563 -4.606 9.777 1.00 97.00 69 LEU A N 1
ATOM 554 C CA . LEU A 1 69 ? 6.769 -5.531 8.662 1.00 97.00 69 LEU A CA 1
ATOM 555 C C . LEU A 1 69 ? 6.116 -5.002 7.378 1.00 97.00 69 LEU A C 1
ATOM 557 O O . LEU A 1 69 ? 6.731 -5.053 6.314 1.00 97.00 69 LEU A O 1
ATOM 561 N N . HIS A 1 70 ? 4.901 -4.457 7.480 1.00 96.06 70 HIS A N 1
ATOM 562 C CA . HIS A 1 70 ? 4.223 -3.814 6.358 1.00 96.06 70 HIS A CA 1
ATOM 563 C C . HIS A 1 70 ? 5.034 -2.638 5.799 1.00 96.06 70 HIS A C 1
ATOM 565 O O . HIS A 1 70 ? 5.275 -2.607 4.597 1.00 96.06 70 HIS A O 1
ATOM 571 N N . HIS A 1 71 ? 5.500 -1.713 6.643 1.00 96.31 71 HIS A N 1
ATOM 572 C CA . HIS A 1 71 ? 6.248 -0.534 6.1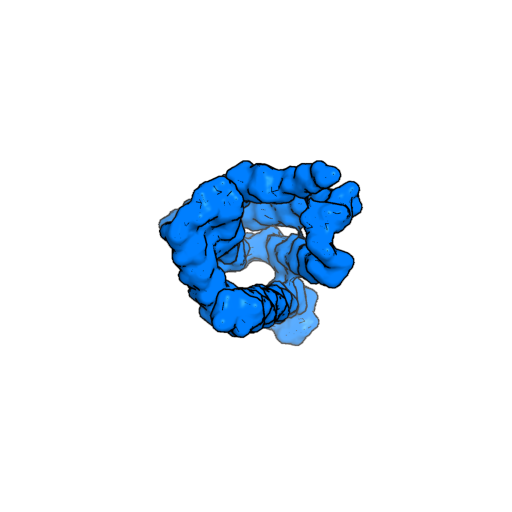97 1.00 96.31 71 HIS A CA 1
ATOM 573 C C . HIS A 1 71 ? 7.587 -0.899 5.563 1.00 96.31 71 HIS A C 1
ATOM 575 O O . HIS A 1 71 ? 7.902 -0.405 4.484 1.00 96.31 71 HIS A O 1
ATOM 581 N N . VAL A 1 72 ? 8.352 -1.802 6.182 1.00 97.44 72 VAL A N 1
ATOM 582 C CA . VAL A 1 72 ? 9.626 -2.278 5.623 1.00 97.44 72 VAL A CA 1
ATOM 583 C C . VAL A 1 72 ? 9.394 -2.942 4.268 1.00 97.44 72 VAL A C 1
ATOM 585 O O . VAL A 1 72 ? 10.100 -2.643 3.309 1.00 97.44 72 VAL A O 1
ATOM 588 N N . THR A 1 73 ? 8.365 -3.784 4.155 1.00 98.19 73 THR A N 1
ATOM 589 C CA . THR A 1 73 ? 8.028 -4.457 2.893 1.00 98.19 73 THR A CA 1
ATOM 590 C C . THR A 1 73 ? 7.545 -3.467 1.828 1.00 98.19 73 THR A C 1
ATOM 592 O O . THR A 1 73 ? 7.938 -3.575 0.672 1.00 98.19 73 THR A O 1
ATOM 595 N N . ALA A 1 74 ? 6.719 -2.484 2.193 1.00 97.31 74 ALA A N 1
ATOM 596 C CA . ALA A 1 74 ? 6.226 -1.459 1.273 1.00 97.31 74 ALA A CA 1
ATOM 597 C C . ALA A 1 74 ? 7.358 -0.547 0.774 1.00 97.31 74 ALA A C 1
ATOM 599 O O . ALA A 1 74 ? 7.432 -0.251 -0.418 1.00 97.31 74 ALA A O 1
ATOM 600 N N . ALA A 1 75 ? 8.277 -0.164 1.663 1.00 97.88 75 ALA A N 1
ATOM 601 C CA . ALA A 1 75 ? 9.475 0.589 1.312 1.00 97.88 75 ALA A CA 1
ATOM 602 C C . ALA A 1 75 ? 10.391 -0.212 0.377 1.00 97.88 75 ALA A C 1
ATOM 604 O O . ALA A 1 75 ? 10.847 0.294 -0.646 1.00 97.88 75 ALA A O 1
ATOM 605 N N . TRP A 1 76 ? 10.610 -1.491 0.686 1.00 98.38 76 TRP A N 1
ATOM 606 C CA . TRP A 1 76 ? 11.391 -2.390 -0.159 1.00 98.38 76 TRP A CA 1
ATOM 607 C C . TRP A 1 76 ? 10.764 -2.562 -1.549 1.00 98.38 76 TRP A C 1
ATOM 609 O O . TRP A 1 76 ? 11.473 -2.506 -2.557 1.00 98.38 76 TRP A O 1
ATOM 619 N N . LEU A 1 77 ? 9.435 -2.706 -1.606 1.00 98.19 77 LEU A N 1
ATOM 620 C CA . LEU A 1 77 ? 8.668 -2.793 -2.844 1.00 98.19 77 LEU A CA 1
ATOM 621 C C . LEU A 1 77 ? 8.809 -1.530 -3.691 1.00 98.19 77 LEU A C 1
ATOM 623 O O . LEU A 1 77 ? 9.098 -1.652 -4.875 1.00 98.19 77 LEU A O 1
ATOM 627 N N . VAL A 1 78 ? 8.621 -0.333 -3.120 1.00 97.69 78 VAL A N 1
ATOM 628 C CA . VAL A 1 78 ? 8.652 0.926 -3.891 1.00 97.69 78 VAL A CA 1
ATOM 629 C C . VAL A 1 78 ? 10.054 1.274 -4.402 1.00 97.69 78 VAL A C 1
ATOM 631 O O . VAL A 1 78 ? 10.188 1.966 -5.410 1.00 97.69 78 VAL A O 1
ATOM 634 N N . CYS A 1 79 ? 11.110 0.726 -3.799 1.00 97.88 79 CYS A N 1
ATOM 635 C CA . CYS A 1 79 ? 12.456 0.827 -4.361 1.00 97.88 79 CYS A CA 1
ATOM 636 C C . CYS A 1 79 ? 12.574 0.164 -5.748 1.00 97.88 79 CYS A C 1
ATOM 638 O O . CYS A 1 79 ? 13.388 0.610 -6.550 1.00 97.88 79 CYS A O 1
ATOM 640 N N . PHE A 1 80 ? 11.756 -0.846 -6.078 1.00 97.56 80 PHE A N 1
ATOM 641 C CA . PHE A 1 80 ? 11.748 -1.451 -7.416 1.00 97.56 80 PHE A CA 1
ATOM 642 C C . PHE A 1 80 ? 11.330 -0.454 -8.519 1.00 97.56 80 PHE A C 1
ATOM 644 O O . PHE A 1 80 ? 12.145 -0.175 -9.395 1.00 97.56 80 PHE A O 1
ATOM 651 N N . PRO A 1 81 ? 10.129 0.158 -8.493 1.00 96.00 81 PRO A N 1
ATOM 652 C CA . PRO A 1 81 ? 9.737 1.158 -9.487 1.00 96.00 81 PRO A CA 1
ATOM 653 C C . PRO A 1 81 ? 10.609 2.423 -9.490 1.00 96.00 81 PRO A C 1
ATOM 655 O O . PRO A 1 81 ? 10.646 3.120 -10.502 1.00 96.00 81 PRO A O 1
ATOM 658 N N . ILE A 1 82 ? 11.311 2.731 -8.391 1.00 97.00 82 ILE A N 1
ATOM 659 C CA . ILE A 1 82 ? 12.308 3.814 -8.356 1.00 97.00 82 ILE A CA 1
ATOM 660 C C . ILE A 1 82 ? 13.548 3.444 -9.181 1.00 97.00 82 ILE A C 1
ATOM 662 O O . ILE A 1 82 ? 14.026 4.271 -9.954 1.00 97.00 82 ILE A O 1
ATOM 666 N N . SER A 1 83 ? 14.054 2.217 -9.034 1.00 96.62 83 SER A N 1
ATOM 667 C CA . SER A 1 83 ? 15.223 1.726 -9.777 1.00 96.62 83 SER A CA 1
ATOM 668 C C . SER A 1 83 ? 14.913 1.423 -11.243 1.00 96.62 83 SER A C 1
ATOM 670 O O . SER A 1 83 ? 15.776 1.577 -12.104 1.00 96.62 83 SER A O 1
ATOM 672 N N . TYR A 1 84 ? 13.680 1.009 -11.539 1.00 95.12 84 TYR A N 1
ATOM 673 C CA . TYR A 1 84 ? 13.237 0.633 -12.876 1.00 95.12 84 TYR A CA 1
ATOM 674 C C . TYR A 1 84 ? 12.039 1.498 -13.290 1.00 95.12 84 TYR A C 1
ATOM 676 O O . TYR A 1 84 ? 10.880 1.105 -13.148 1.00 95.12 84 TYR A O 1
ATOM 684 N N . GLU A 1 85 ? 12.321 2.687 -13.831 1.00 89.88 85 GLU A N 1
ATOM 685 C CA . GLU A 1 85 ? 11.309 3.728 -14.091 1.00 89.88 85 GLU A CA 1
ATOM 686 C C . GLU A 1 85 ? 10.150 3.270 -14.998 1.00 89.88 85 GLU A C 1
ATOM 688 O O . GLU A 1 85 ? 9.027 3.758 -14.861 1.00 89.88 85 GLU A O 1
ATOM 693 N N . GLY A 1 86 ? 10.376 2.282 -15.874 1.00 92.00 86 GLY A N 1
ATOM 694 C CA . GLY A 1 86 ? 9.326 1.673 -16.703 1.00 92.00 86 GLY A CA 1
ATOM 695 C C . GLY A 1 86 ? 8.181 1.035 -15.899 1.00 92.00 86 GLY A C 1
ATOM 696 O O . GLY A 1 86 ? 7.067 0.896 -16.403 1.00 92.00 86 GLY A O 1
ATOM 697 N N . PHE A 1 87 ? 8.416 0.715 -14.624 1.00 94.69 87 PHE A N 1
ATOM 698 C CA . PHE A 1 87 ? 7.434 0.119 -13.717 1.00 94.69 87 PHE A CA 1
ATOM 699 C C . PHE A 1 87 ? 6.843 1.118 -12.723 1.00 94.69 87 PHE A C 1
ATOM 701 O O . PHE A 1 87 ? 6.072 0.721 -11.854 1.00 94.69 87 PHE A O 1
ATOM 708 N N . ALA A 1 88 ? 7.145 2.416 -12.838 1.00 92.06 88 ALA A N 1
ATOM 709 C CA . ALA A 1 88 ? 6.707 3.416 -11.863 1.00 92.06 88 ALA A CA 1
ATOM 710 C C . ALA A 1 88 ? 5.172 3.504 -11.708 1.00 92.06 88 ALA A C 1
ATOM 712 O O . ALA A 1 88 ? 4.666 3.868 -10.646 1.00 92.06 88 ALA A O 1
ATOM 713 N N . HIS A 1 89 ? 4.416 3.111 -12.738 1.00 93.50 89 HIS A N 1
ATOM 714 C CA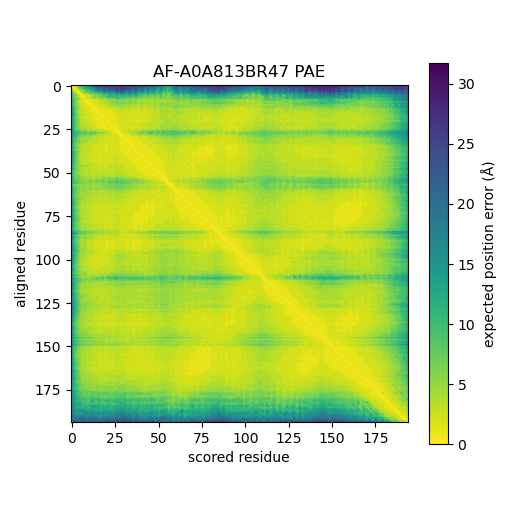 . HIS A 1 89 ? 2.956 3.008 -12.688 1.00 93.50 89 HIS A CA 1
ATOM 715 C C . HIS A 1 89 ? 2.449 1.984 -11.658 1.00 93.50 89 HIS A C 1
ATOM 717 O O . HIS A 1 89 ? 1.367 2.165 -11.098 1.00 93.50 89 HIS A O 1
ATOM 723 N N . LEU A 1 90 ? 3.241 0.952 -11.348 1.00 96.19 90 LEU A N 1
ATOM 724 C CA . LEU A 1 90 ? 2.890 -0.067 -10.360 1.00 96.19 90 LEU A CA 1
ATOM 725 C C . LEU A 1 90 ? 2.755 0.517 -8.949 1.00 96.19 90 LEU A C 1
ATOM 727 O O . LEU A 1 90 ? 1.910 0.061 -8.180 1.00 96.19 90 LEU A O 1
ATOM 731 N N . THR A 1 91 ? 3.510 1.572 -8.624 1.00 96.56 91 THR A N 1
ATOM 732 C CA . THR A 1 91 ? 3.338 2.302 -7.361 1.00 96.56 91 THR A CA 1
ATOM 733 C C . THR A 1 91 ? 1.918 2.841 -7.241 1.00 96.56 91 THR A C 1
ATOM 735 O O . THR A 1 91 ? 1.282 2.631 -6.213 1.00 96.56 91 THR A O 1
ATOM 738 N N . ALA A 1 92 ? 1.393 3.478 -8.294 1.00 95.12 92 ALA A N 1
ATOM 739 C CA . ALA A 1 92 ? 0.044 4.046 -8.286 1.00 95.12 92 ALA A CA 1
ATOM 740 C C . ALA A 1 92 ? -1.036 2.976 -8.084 1.00 95.12 92 ALA A C 1
ATOM 742 O O . ALA A 1 92 ? -2.056 3.220 -7.440 1.00 95.12 92 ALA A O 1
ATOM 743 N N . TYR A 1 93 ? -0.802 1.772 -8.606 1.00 96.00 93 TYR A N 1
ATOM 744 C CA . TYR A 1 93 ? -1.713 0.648 -8.418 1.00 96.00 93 TYR A CA 1
ATOM 745 C C . TYR A 1 93 ? -1.704 0.172 -6.964 1.00 96.00 93 TYR A C 1
ATOM 747 O O . TYR A 1 93 ? -2.769 -0.060 -6.392 1.00 96.00 93 TYR A O 1
ATOM 755 N N . CYS A 1 94 ? -0.529 0.077 -6.339 1.00 95.62 94 CYS A N 1
ATOM 756 C CA . CYS A 1 94 ? -0.413 -0.297 -4.931 1.00 95.62 94 CYS A CA 1
ATOM 757 C C . CYS A 1 94 ? -1.015 0.761 -3.996 1.00 95.62 94 CYS A C 1
ATOM 759 O O . CYS A 1 94 ? -1.776 0.425 -3.089 1.00 95.62 94 CYS A O 1
ATOM 761 N N . THR A 1 95 ? -0.738 2.044 -4.232 1.00 94.69 95 THR A N 1
ATOM 762 C CA . THR A 1 95 ? -1.172 3.140 -3.348 1.00 94.69 95 THR A CA 1
ATOM 763 C C . THR A 1 95 ? -2.653 3.469 -3.462 1.00 94.69 95 THR A C 1
ATOM 765 O O . THR A 1 95 ? -3.173 4.225 -2.643 1.00 94.69 95 THR A O 1
ATOM 768 N N . ALA A 1 96 ? -3.381 2.862 -4.404 1.00 93.06 96 ALA A N 1
ATOM 769 C CA . ALA A 1 96 ? -4.838 2.952 -4.453 1.00 93.06 96 ALA A CA 1
ATOM 770 C C . ALA A 1 96 ? -5.492 2.529 -3.120 1.00 93.06 96 ALA A C 1
ATOM 772 O O . ALA A 1 96 ? -6.553 3.044 -2.769 1.00 93.06 96 ALA A O 1
ATOM 773 N N . VAL A 1 97 ? -4.843 1.653 -2.335 1.00 90.75 97 VAL A N 1
ATOM 774 C CA . VAL A 1 97 ? -5.301 1.265 -0.987 1.00 90.75 97 VAL A CA 1
ATOM 775 C C . VAL A 1 97 ? -5.401 2.431 -0.015 1.00 90.75 97 VAL A C 1
ATOM 777 O O . VAL A 1 97 ? -6.210 2.372 0.909 1.00 90.75 97 VAL A O 1
ATOM 780 N N . GLU A 1 98 ? -4.648 3.510 -0.229 1.00 91.06 98 GLU A N 1
ATOM 781 C CA . GLU A 1 98 ? -4.684 4.668 0.660 1.00 91.06 98 GLU A CA 1
ATOM 782 C C . GLU A 1 98 ? -6.036 5.383 0.625 1.00 91.06 98 GLU A C 1
ATOM 784 O O . GLU A 1 98 ? -6.398 6.059 1.585 1.00 91.06 98 GLU A O 1
ATOM 789 N N . LEU A 1 99 ? -6.862 5.140 -0.403 1.00 89.31 99 LEU A N 1
ATOM 790 C CA . LEU A 1 99 ? -8.277 5.516 -0.383 1.00 89.31 99 LEU A CA 1
ATOM 791 C C . LEU A 1 99 ? -9.018 4.862 0.791 1.00 89.31 99 LEU A C 1
ATOM 793 O O . LEU A 1 99 ? -9.791 5.528 1.479 1.00 89.31 99 LEU A O 1
ATOM 797 N N . ASN A 1 100 ? -8.758 3.580 1.070 1.00 91.38 100 ASN A N 1
ATOM 798 C CA . ASN A 1 100 ? -9.340 2.895 2.223 1.00 91.38 100 ASN A CA 1
ATOM 799 C C . ASN A 1 100 ? -8.848 3.492 3.549 1.00 91.38 100 ASN A C 1
ATOM 801 O O . ASN A 1 100 ? -9.663 3.698 4.456 1.00 91.38 100 ASN A O 1
ATOM 805 N N . THR A 1 101 ? -7.549 3.801 3.647 1.00 88.19 101 THR A N 1
ATOM 806 C CA . THR A 1 101 ? -6.940 4.464 4.813 1.00 88.19 101 THR A CA 1
ATOM 807 C C . THR A 1 101 ? -7.546 5.849 5.042 1.00 88.19 101 THR A C 1
ATOM 809 O O . THR A 1 101 ? -7.924 6.185 6.165 1.00 88.19 101 THR A O 1
ATOM 812 N N . MET A 1 102 ? -7.730 6.633 3.979 1.00 89.94 102 MET A N 1
ATOM 813 C CA . MET A 1 102 ? -8.363 7.951 4.027 1.00 89.94 102 MET A CA 1
ATOM 814 C C . MET A 1 102 ? -9.824 7.855 4.473 1.00 89.94 102 MET A C 1
ATOM 816 O O . MET A 1 102 ? -10.228 8.553 5.404 1.00 89.94 102 MET A O 1
ATOM 820 N N . CYS A 1 103 ? -10.617 6.952 3.883 1.00 88.75 103 CYS A N 1
ATOM 821 C CA . CYS A 1 103 ? -11.998 6.719 4.312 1.00 88.75 103 CYS A CA 1
ATOM 822 C C . CYS A 1 103 ? -12.072 6.304 5.789 1.00 88.75 103 CYS A C 1
ATOM 824 O O . CYS A 1 103 ? -12.971 6.745 6.508 1.00 88.75 103 CYS A O 1
ATOM 826 N N . PHE A 1 104 ? -11.119 5.495 6.264 1.00 88.38 104 PHE A N 1
ATOM 827 C CA . PHE A 1 104 ? -11.028 5.122 7.674 1.00 88.38 104 PHE A CA 1
ATOM 828 C C . PHE A 1 104 ? -10.725 6.322 8.576 1.00 88.38 104 PHE A C 1
ATOM 830 O O . PHE A 1 104 ? -11.388 6.496 9.599 1.00 88.38 104 PHE A O 1
ATOM 837 N N . ALA A 1 105 ? -9.757 7.161 8.199 1.00 87.19 105 ALA A N 1
ATOM 838 C CA . ALA A 1 105 ? -9.388 8.358 8.950 1.00 87.19 105 ALA A CA 1
ATOM 839 C C . ALA A 1 105 ? -10.570 9.338 9.055 1.00 87.19 105 ALA A C 1
ATOM 841 O O . ALA A 1 105 ? -10.902 9.797 10.149 1.00 87.19 105 ALA A O 1
ATOM 842 N N . ILE A 1 106 ? -11.281 9.563 7.945 1.00 87.25 106 ILE A N 1
ATOM 843 C CA . ILE A 1 106 ? -12.516 10.361 7.902 1.00 87.25 106 ILE A CA 1
ATOM 844 C C . ILE A 1 106 ? -13.583 9.744 8.815 1.00 87.25 106 ILE A C 1
ATOM 846 O O . ILE A 1 106 ? -14.185 10.444 9.630 1.00 87.25 106 ILE A O 1
ATOM 850 N N . TYR A 1 107 ? -13.808 8.428 8.741 1.00 87.94 107 TYR A N 1
ATOM 851 C CA . TYR A 1 107 ? -14.764 7.757 9.625 1.00 87.94 107 TYR A CA 1
ATOM 852 C C . TYR A 1 107 ? -14.390 7.912 11.105 1.00 87.94 107 TYR A C 1
ATOM 854 O O . TYR A 1 107 ? -15.264 8.162 11.932 1.00 87.94 107 TYR A O 1
ATOM 862 N N . LYS A 1 108 ? -13.108 7.813 11.464 1.00 85.19 108 LYS A N 1
ATOM 863 C CA . LYS A 1 108 ? -12.652 8.017 12.845 1.00 85.19 108 LYS A CA 1
ATOM 864 C C . LYS A 1 108 ? -12.886 9.445 13.337 1.00 85.19 108 LYS A C 1
ATOM 866 O O . LYS A 1 108 ? -13.242 9.603 14.505 1.00 85.19 108 LYS A O 1
ATOM 871 N N . ALA A 1 109 ? -12.730 10.439 12.465 1.00 85.62 109 ALA A N 1
ATOM 872 C CA . ALA A 1 109 ? -12.950 11.845 12.788 1.00 85.62 109 ALA A CA 1
ATOM 873 C C . ALA A 1 109 ? -14.441 12.190 12.944 1.00 85.62 109 ALA A C 1
ATOM 875 O O . ALA A 1 109 ? -14.840 12.750 13.961 1.00 85.62 109 ALA A O 1
ATOM 876 N N . PHE A 1 110 ? -15.273 11.817 11.968 1.00 85.56 110 PHE A N 1
ATOM 877 C CA . PHE A 1 110 ? -16.669 12.275 11.892 1.00 85.56 110 PHE A CA 1
ATOM 878 C C . PHE A 1 110 ? -17.700 11.245 12.370 1.00 85.56 110 PHE A C 1
ATOM 880 O O . PHE A 1 110 ? -18.837 11.601 12.662 1.00 85.56 110 PHE A O 1
ATOM 887 N N . LYS A 1 111 ? -17.336 9.958 12.430 1.00 86.62 111 LYS A N 1
ATOM 888 C CA . LYS A 1 111 ? -18.185 8.828 12.862 1.00 86.62 111 LYS A CA 1
ATOM 889 C C . LYS A 1 111 ? -19.520 8.672 12.111 1.00 86.62 111 LYS A C 1
ATOM 891 O O . LYS A 1 111 ? -20.416 7.981 12.590 1.00 86.62 111 LYS A O 1
ATOM 896 N N . GLY A 1 112 ? -19.648 9.247 10.914 1.00 89.12 112 GLY A N 1
ATOM 897 C CA . GLY A 1 112 ? -20.870 9.188 10.106 1.00 89.12 112 GLY A CA 1
ATOM 898 C C . GLY A 1 112 ? -21.104 7.837 9.401 1.00 89.12 112 GLY A C 1
ATOM 899 O O . GLY A 1 112 ? -20.139 7.141 9.057 1.00 89.12 112 GLY A O 1
ATOM 900 N N . PRO A 1 113 ? -22.370 7.467 9.118 1.00 89.62 113 PRO A N 1
ATOM 901 C CA . PRO A 1 113 ? -22.715 6.201 8.463 1.00 89.62 113 PRO A CA 1
ATOM 902 C C . PRO A 1 113 ? -22.184 6.111 7.026 1.00 89.62 113 PRO A C 1
ATOM 904 O O . PRO A 1 113 ? -21.708 5.053 6.621 1.00 89.62 113 PRO A O 1
ATOM 907 N N . ALA A 1 114 ? -22.181 7.222 6.281 1.00 90.44 114 ALA A N 1
ATOM 908 C CA . ALA A 1 114 ? -21.633 7.275 4.926 1.00 90.44 114 ALA A CA 1
ATOM 909 C C . ALA A 1 114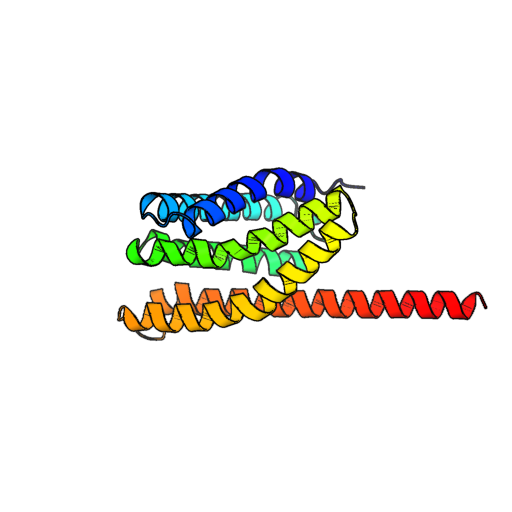 ? -20.119 6.999 4.904 1.00 90.44 114 ALA A C 1
ATOM 911 O O . ALA A 1 114 ? -19.650 6.177 4.122 1.00 90.44 114 ALA A O 1
ATOM 912 N N . ALA A 1 115 ? -19.357 7.613 5.817 1.00 87.50 115 ALA A N 1
ATOM 913 C CA . ALA A 1 115 ? -17.916 7.378 5.937 1.00 87.50 115 ALA A CA 1
ATOM 914 C C . ALA A 1 115 ? -17.605 5.923 6.329 1.00 87.50 115 ALA A C 1
ATOM 916 O O . ALA A 1 115 ? -16.673 5.318 5.800 1.00 87.50 115 ALA A O 1
ATOM 917 N N . ARG A 1 116 ? -18.428 5.329 7.206 1.00 88.88 116 ARG A N 1
ATOM 918 C CA . ARG A 1 116 ? -18.334 3.905 7.553 1.00 88.88 116 ARG A CA 1
ATOM 919 C C . ARG A 1 116 ? -18.587 3.008 6.340 1.00 88.88 116 ARG A C 1
ATOM 921 O O . ARG A 1 116 ? -17.819 2.078 6.114 1.00 88.88 116 ARG A O 1
ATOM 928 N N . ALA A 1 117 ? -19.643 3.279 5.574 1.00 91.12 117 ALA A N 1
ATOM 929 C CA . ALA A 1 117 ? -19.977 2.514 4.376 1.00 91.12 117 ALA A CA 1
ATOM 930 C C . ALA A 1 117 ? -18.871 2.621 3.315 1.00 91.12 117 ALA A C 1
ATOM 932 O O . ALA A 1 117 ? -18.428 1.598 2.799 1.00 91.12 117 ALA A O 1
ATOM 933 N N . ALA A 1 118 ? -18.358 3.829 3.062 1.00 92.00 118 ALA A N 1
ATOM 934 C CA . ALA A 1 118 ? -17.245 4.059 2.142 1.00 92.00 118 ALA A CA 1
ATOM 935 C C . ALA A 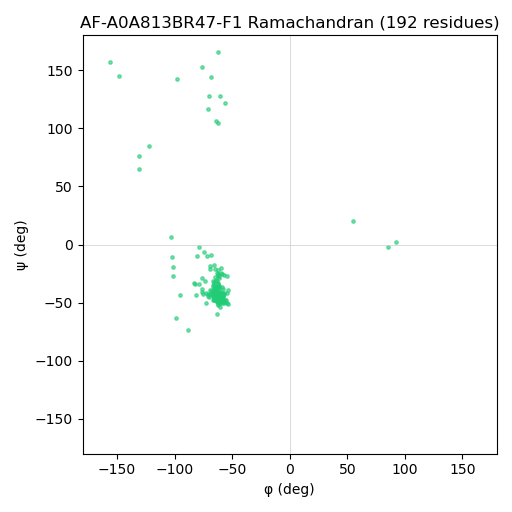1 118 ? -15.977 3.307 2.575 1.00 92.00 118 ALA A C 1
ATOM 937 O O . ALA A 1 118 ? -15.325 2.659 1.756 1.00 92.00 118 ALA A O 1
ATOM 938 N N . HIS A 1 119 ? -15.650 3.327 3.870 1.00 90.56 119 HIS A N 1
ATOM 939 C CA . HIS A 1 119 ? -14.534 2.553 4.406 1.00 90.56 119 HIS A CA 1
ATOM 940 C C . HIS A 1 119 ? -14.719 1.042 4.198 1.00 90.56 119 HIS A C 1
ATOM 942 O O . HIS A 1 119 ? -13.798 0.381 3.733 1.00 90.56 119 HIS A O 1
ATOM 948 N N . LEU A 1 120 ? -15.896 0.484 4.492 1.00 90.38 120 LEU A N 1
ATOM 949 C CA . LEU A 1 120 ? -16.149 -0.951 4.309 1.00 90.38 120 LEU A CA 1
ATOM 950 C C . LEU A 1 120 ? -16.132 -1.362 2.832 1.00 90.38 120 LEU A C 1
ATOM 952 O O . LEU A 1 120 ? -15.552 -2.388 2.487 1.00 90.38 120 LEU A O 1
ATOM 956 N N . LEU A 1 121 ? -16.722 -0.548 1.955 1.00 93.00 121 LEU A N 1
ATOM 957 C CA . LEU A 1 121 ? -16.723 -0.802 0.518 1.00 93.00 121 LEU A CA 1
ATOM 958 C C . LEU A 1 121 ? -15.296 -0.806 -0.037 1.00 93.00 121 LEU A C 1
ATOM 960 O O . LEU A 1 121 ? -14.878 -1.774 -0.670 1.00 93.00 121 LEU A O 1
ATOM 964 N N . THR A 1 122 ? -14.529 0.248 0.251 1.00 91.56 122 THR A N 1
ATOM 965 C CA . THR A 1 122 ? -13.122 0.334 -0.170 1.00 91.56 122 THR A CA 1
ATOM 966 C C . THR A 1 122 ? -12.277 -0.771 0.455 1.00 91.56 122 THR A C 1
ATOM 968 O O . THR A 1 122 ? -11.378 -1.278 -0.207 1.00 91.56 122 THR A O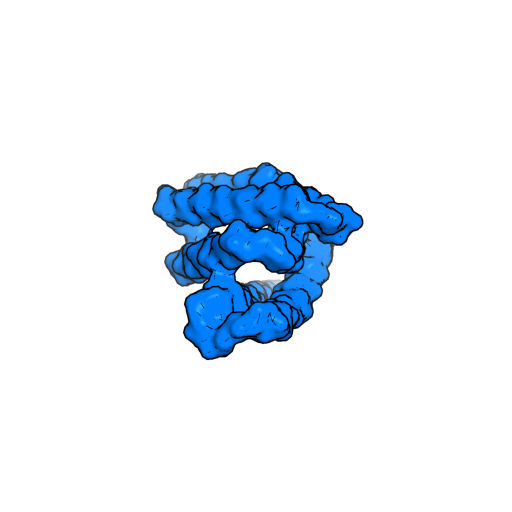 1
ATOM 971 N N . TRP A 1 123 ? -12.581 -1.206 1.684 1.00 90.31 123 TRP A N 1
ATOM 972 C CA . TRP A 1 123 ? -11.897 -2.329 2.326 1.00 90.31 123 TRP A CA 1
ATOM 973 C C . TRP A 1 123 ? -12.072 -3.606 1.513 1.00 90.31 123 TRP A C 1
ATOM 975 O O . TRP A 1 123 ? -11.083 -4.238 1.155 1.00 90.31 123 TRP A O 1
ATOM 985 N N . VAL A 1 124 ? -13.316 -3.978 1.201 1.00 90.88 124 VAL A N 1
ATOM 986 C CA . VAL A 1 124 ? -13.616 -5.204 0.450 1.00 90.88 124 VAL A CA 1
ATOM 987 C C . VAL A 1 124 ? -12.998 -5.138 -0.943 1.00 90.88 124 VAL A C 1
ATOM 989 O O . VAL A 1 124 ? -12.246 -6.032 -1.321 1.00 90.88 124 VAL A O 1
ATOM 992 N N . VAL A 1 125 ? -13.250 -4.058 -1.682 1.00 93.56 125 VAL A N 1
ATOM 993 C CA . VAL A 1 125 ? -12.771 -3.923 -3.064 1.00 93.56 125 VAL A CA 1
ATOM 994 C C . VAL A 1 125 ? -11.244 -3.949 -3.123 1.00 93.56 125 VAL A C 1
ATOM 996 O O . VAL A 1 125 ? -10.674 -4.717 -3.896 1.00 93.56 125 VAL A O 1
ATOM 999 N N . LEU A 1 126 ? -10.567 -3.151 -2.292 1.00 92.06 126 LEU A N 1
ATOM 1000 C CA . LEU A 1 126 ? -9.119 -2.981 -2.399 1.00 92.06 126 LEU A CA 1
ATOM 1001 C C . LEU A 1 126 ? -8.353 -4.127 -1.729 1.00 92.06 126 LEU A C 1
ATOM 1003 O O . LEU A 1 126 ? -7.402 -4.652 -2.302 1.00 92.06 126 LEU A O 1
ATOM 1007 N N . ARG A 1 127 ? -8.756 -4.564 -0.532 1.00 88.62 127 ARG A N 1
ATOM 1008 C CA . ARG A 1 127 ? -7.996 -5.587 0.206 1.00 88.62 127 ARG A CA 1
ATOM 1009 C C . ARG A 1 127 ? -8.311 -7.008 -0.253 1.00 88.62 127 ARG A C 1
ATOM 1011 O O . ARG A 1 127 ? -7.403 -7.829 -0.233 1.00 88.62 127 ARG A O 1
ATOM 1018 N N . LEU A 1 128 ? -9.552 -7.297 -0.663 1.00 89.25 128 LEU A N 1
ATOM 1019 C CA . LEU A 1 128 ? -9.972 -8.657 -1.042 1.00 89.25 128 LEU A CA 1
ATOM 1020 C C . LEU A 1 128 ? -10.026 -8.888 -2.552 1.00 89.25 128 LEU A C 1
ATOM 1022 O O . LEU A 1 128 ? -9.862 -10.023 -2.984 1.00 89.25 128 LEU A O 1
ATOM 1026 N N . GLY A 1 129 ? -10.244 -7.842 -3.350 1.00 93.94 129 GLY A N 1
ATOM 1027 C CA . GLY A 1 129 ? -10.213 -7.936 -4.811 1.00 93.94 129 GLY A CA 1
ATOM 1028 C C . GLY A 1 129 ? -8.878 -7.479 -5.391 1.00 93.94 129 GLY A C 1
ATOM 1029 O O . GLY A 1 129 ? -8.143 -8.256 -5.998 1.00 93.94 129 GLY A O 1
ATOM 1030 N N . TRP A 1 130 ? -8.555 -6.202 -5.183 1.00 95.12 130 TRP A N 1
ATOM 1031 C CA . TRP A 1 130 ? -7.447 -5.533 -5.864 1.00 95.12 130 TRP A CA 1
ATOM 1032 C C . TRP A 1 130 ? -6.074 -6.099 -5.487 1.00 95.12 130 TRP A C 1
ATOM 1034 O O . TRP A 1 130 ? -5.294 -6.420 -6.374 1.00 95.12 130 TRP A O 1
ATOM 1044 N N . TYR A 1 131 ? -5.766 -6.286 -4.201 1.00 92.88 131 TYR A N 1
ATOM 1045 C CA . TYR A 1 131 ? -4.442 -6.778 -3.782 1.00 92.88 131 TYR A CA 1
ATOM 1046 C C . TYR A 1 131 ? -4.092 -8.184 -4.285 1.00 92.88 131 TYR A C 1
ATOM 1048 O O . TYR A 1 131 ? -2.984 -8.353 -4.801 1.00 92.88 131 TYR A O 1
ATOM 1056 N N . PRO A 1 132 ? -4.995 -9.178 -4.194 1.00 95.12 132 PRO A N 1
ATOM 1057 C CA . PRO A 1 132 ? -4.764 -10.482 -4.810 1.00 95.12 132 PRO A CA 1
ATOM 1058 C C . PRO A 1 132 ? -4.546 -10.385 -6.323 1.00 95.12 132 PRO A C 1
ATOM 1060 O O . PRO A 1 132 ? -3.627 -11.010 -6.854 1.00 95.12 132 PRO A O 1
ATOM 1063 N N . TYR A 1 133 ? -5.329 -9.545 -7.010 1.00 97.19 133 TYR A N 1
ATOM 1064 C CA . TYR A 1 133 ? -5.109 -9.260 -8.427 1.00 97.19 133 TYR A CA 1
ATOM 1065 C C . TYR A 1 133 ? -3.724 -8.646 -8.682 1.00 97.19 133 TYR A C 1
ATOM 1067 O O . TYR A 1 133 ? -3.035 -9.067 -9.608 1.00 97.19 133 TYR A O 1
ATOM 1075 N N . LEU A 1 134 ? -3.269 -7.708 -7.845 1.00 96.94 134 LEU A N 1
ATOM 1076 C CA . LEU A 1 134 ? -1.952 -7.090 -7.993 1.00 96.94 134 LEU A CA 1
ATOM 1077 C C . LEU A 1 134 ? -0.811 -8.098 -7.873 1.00 96.94 134 LEU A C 1
ATOM 1079 O O . LEU A 1 134 ? 0.163 -7.964 -8.601 1.00 96.94 134 LEU A O 1
ATOM 1083 N N . VAL A 1 135 ? -0.918 -9.124 -7.023 1.00 97.81 135 VAL A N 1
ATOM 1084 C CA . VAL A 1 135 ? 0.094 -10.197 -6.971 1.00 97.81 135 VAL A CA 1
ATOM 1085 C C . VAL A 1 135 ? 0.229 -10.873 -8.338 1.00 97.81 135 VAL A C 1
ATOM 1087 O O . VAL A 1 135 ? 1.337 -11.011 -8.859 1.00 97.81 135 VAL A O 1
ATOM 1090 N N . TYR A 1 136 ? -0.901 -11.252 -8.941 1.00 97.94 136 TYR A N 1
ATOM 1091 C CA . TYR A 1 136 ? -0.923 -11.842 -10.279 1.00 97.94 136 TYR A CA 1
ATOM 1092 C C . TYR A 1 136 ? -0.389 -10.868 -11.339 1.00 97.94 136 TYR A C 1
ATOM 1094 O O . TYR A 1 136 ? 0.446 -11.242 -12.160 1.00 97.94 136 TYR A O 1
ATOM 1102 N N . HIS A 1 137 ? -0.822 -9.608 -11.298 1.00 97.88 137 HIS A N 1
ATOM 1103 C CA . HIS A 1 137 ? -0.399 -8.585 -12.248 1.00 97.88 137 HIS A CA 1
ATOM 1104 C C . HIS A 1 137 ? 1.112 -8.323 -12.182 1.00 97.88 137 HIS A C 1
ATOM 1106 O O . HIS A 1 137 ? 1.779 -8.335 -13.214 1.00 97.88 137 HIS A O 1
ATOM 1112 N N . PHE A 1 138 ? 1.673 -8.171 -10.979 1.00 98.00 138 PHE A N 1
ATOM 1113 C CA . PHE A 1 138 ? 3.115 -8.021 -10.774 1.00 98.00 138 PHE A CA 1
ATOM 1114 C C . PHE A 1 138 ? 3.878 -9.228 -11.314 1.00 98.00 138 PHE A C 1
ATOM 1116 O O . PHE A 1 138 ? 4.876 -9.047 -12.006 1.00 98.00 138 PHE A O 1
ATOM 1123 N N . HIS A 1 139 ? 3.397 -10.449 -11.059 1.00 97.69 139 HIS A N 1
ATOM 1124 C CA . HIS A 1 139 ? 4.008 -11.653 -11.616 1.00 97.69 139 HIS A CA 1
ATOM 1125 C C . HIS A 1 139 ? 4.082 -11.597 -13.148 1.00 97.69 139 HIS A C 1
ATOM 1127 O O . HIS A 1 139 ? 5.156 -11.816 -13.706 1.00 97.69 139 HIS A O 1
ATOM 1133 N N . GLN A 1 140 ? 2.977 -11.259 -13.822 1.00 98.06 140 GLN A N 1
ATOM 1134 C CA . GLN A 1 140 ? 2.935 -11.161 -15.285 1.00 98.06 140 GLN A CA 1
ATOM 1135 C C . GLN A 1 140 ? 3.869 -10.068 -15.819 1.00 98.06 140 GLN A C 1
ATOM 1137 O O . GLN A 1 140 ? 4.656 -10.324 -16.727 1.00 98.06 140 GLN A O 1
ATOM 1142 N N . VAL A 1 141 ? 3.824 -8.869 -15.234 1.00 96.94 141 VAL A N 1
ATOM 1143 C CA . VAL A 1 141 ? 4.616 -7.711 -15.683 1.00 96.94 141 VAL A CA 1
ATOM 1144 C C . VAL A 1 141 ? 6.115 -7.946 -15.490 1.00 96.94 141 VAL A C 1
ATOM 1146 O O . VAL A 1 141 ? 6.902 -7.734 -16.411 1.00 96.94 141 VAL A O 1
ATOM 1149 N N . VAL A 1 142 ? 6.521 -8.432 -14.316 1.00 96.62 142 VAL A N 1
ATOM 1150 C CA . VAL A 1 142 ? 7.935 -8.655 -13.975 1.00 96.62 142 VAL A CA 1
ATOM 1151 C C . VAL A 1 142 ? 8.516 -9.817 -14.784 1.00 96.62 142 VAL A C 1
ATOM 1153 O O . VAL A 1 142 ? 9.635 -9.721 -15.286 1.00 96.62 142 VAL A O 1
ATOM 1156 N N . ARG A 1 143 ? 7.747 -10.894 -14.995 1.00 96.69 143 ARG A N 1
ATOM 1157 C CA . ARG A 1 143 ? 8.159 -12.006 -15.870 1.00 96.69 143 ARG A CA 1
ATOM 1158 C C . ARG A 1 143 ? 8.225 -11.597 -17.332 1.00 96.69 143 ARG A C 1
ATOM 1160 O O . ARG A 1 143 ? 9.179 -11.966 -18.009 1.00 96.69 143 ARG A O 1
ATOM 1167 N N . GLY A 1 144 ? 7.239 -10.836 -17.805 1.00 96.75 144 GLY A N 1
ATOM 1168 C CA . GLY A 1 144 ? 7.198 -10.316 -19.171 1.00 96.75 144 GLY A CA 1
ATOM 1169 C C . GLY A 1 144 ? 8.378 -9.397 -19.490 1.00 96.75 144 GLY A C 1
ATOM 1170 O O . GLY A 1 144 ? 8.841 -9.371 -20.624 1.00 96.75 144 GLY A O 1
ATOM 1171 N N . ALA A 1 145 ? 8.920 -8.715 -18.480 1.00 95.94 145 ALA A N 1
ATOM 1172 C CA . ALA A 1 145 ? 10.135 -7.914 -18.593 1.00 95.94 145 ALA A CA 1
ATOM 1173 C C . ALA A 1 145 ? 11.448 -8.723 -18.573 1.00 95.94 145 ALA A C 1
ATOM 1175 O O . ALA A 1 145 ? 12.522 -8.141 -18.700 1.00 95.94 145 ALA A O 1
ATOM 1176 N N . GLY A 1 146 ? 11.383 -10.050 -18.413 1.00 97.06 146 GLY A N 1
ATOM 1177 C CA . GLY A 1 146 ? 12.547 -10.938 -18.460 1.00 97.06 146 GLY A CA 1
ATOM 1178 C C . GLY A 1 146 ? 13.207 -11.231 -17.111 1.00 97.06 146 GLY A C 1
ATOM 1179 O O . GLY A 1 146 ? 14.188 -11.974 -17.076 1.00 97.06 146 GLY A O 1
ATOM 1180 N N . PHE A 1 147 ? 12.680 -10.726 -15.990 1.00 97.06 147 PHE A N 1
ATOM 1181 C CA . PHE A 1 147 ? 13.217 -11.068 -14.671 1.00 97.06 147 PHE A CA 1
ATOM 1182 C C . PHE A 1 147 ? 12.902 -12.530 -14.314 1.00 97.06 147 PHE A C 1
ATOM 1184 O O . PHE A 1 147 ? 11.758 -13.002 -14.390 1.00 97.06 147 PHE A O 1
ATOM 1191 N N . ALA A 1 148 ? 13.935 -13.281 -13.929 1.00 97.00 148 ALA A N 1
ATOM 1192 C CA . ALA A 1 148 ? 13.799 -14.686 -13.562 1.00 97.00 148 ALA A CA 1
ATOM 1193 C C . ALA A 1 148 ? 13.021 -14.847 -12.245 1.00 97.00 148 ALA A C 1
ATOM 1195 O O . ALA A 1 148 ? 13.168 -14.052 -11.319 1.00 97.00 148 ALA A O 1
ATOM 1196 N N . VAL A 1 149 ? 12.210 -15.907 -12.132 1.00 97.00 149 VAL A N 1
ATOM 1197 C CA . VAL A 1 149 ? 11.559 -16.240 -10.853 1.00 97.00 149 VAL A CA 1
ATOM 1198 C C . VAL A 1 149 ? 12.644 -16.507 -9.814 1.00 97.00 149 VAL A C 1
ATOM 1200 O O . VAL A 1 149 ? 13.543 -17.308 -10.055 1.00 97.00 149 VAL A O 1
ATOM 1203 N N . GLY A 1 150 ? 12.550 -15.836 -8.667 1.00 94.75 150 GLY A N 1
ATOM 1204 C CA . GLY A 1 150 ? 13.536 -15.945 -7.592 1.00 94.75 150 GLY A CA 1
ATOM 1205 C C . GLY A 1 150 ? 14.745 -15.016 -7.731 1.00 94.75 150 GLY A C 1
ATOM 1206 O O . GLY A 1 150 ? 15.567 -14.990 -6.819 1.00 94.75 150 GLY A O 1
ATOM 1207 N N . SER A 1 151 ? 14.851 -14.217 -8.805 1.00 97.75 151 SER A N 1
ATOM 1208 C CA . SER A 1 151 ? 15.844 -13.137 -8.857 1.00 97.75 151 SER A CA 1
ATOM 1209 C C . SER A 1 151 ? 15.587 -12.100 -7.760 1.00 97.75 151 SER A C 1
ATOM 1211 O O . SER A 1 151 ? 14.505 -12.057 -7.160 1.00 97.75 151 SER A O 1
ATOM 1213 N N . TYR A 1 152 ? 16.577 -11.243 -7.507 1.00 97.81 152 TYR A N 1
ATOM 1214 C CA . TYR A 1 152 ? 16.447 -10.154 -6.543 1.00 97.81 152 TYR A CA 1
ATOM 1215 C C . TYR A 1 152 ? 15.237 -9.261 -6.860 1.00 97.81 152 TYR A C 1
ATOM 1217 O O . TYR A 1 152 ? 14.407 -9.020 -5.989 1.00 97.81 152 TYR A O 1
ATOM 1225 N N . GLU A 1 153 ? 15.080 -8.849 -8.116 1.00 97.81 153 GLU A N 1
ATOM 1226 C CA . GLU A 1 153 ? 13.997 -7.986 -8.593 1.00 97.81 153 GLU A CA 1
ATOM 1227 C C . GLU A 1 153 ? 12.631 -8.652 -8.461 1.00 97.81 153 GLU A C 1
ATOM 1229 O O . GLU A 1 153 ? 11.663 -8.021 -8.033 1.00 97.81 153 GLU A O 1
ATOM 1234 N N . TYR A 1 154 ? 12.549 -9.945 -8.788 1.00 98.00 154 TYR A N 1
ATOM 1235 C CA . TYR A 1 154 ? 11.323 -10.719 -8.634 1.00 98.00 154 TYR A CA 1
ATOM 1236 C C . TYR A 1 154 ? 10.920 -10.829 -7.159 1.00 98.00 154 TYR A C 1
ATOM 1238 O O . TYR A 1 154 ? 9.759 -10.613 -6.808 1.00 98.00 154 TYR A O 1
ATOM 1246 N N . CYS A 1 155 ? 11.875 -11.127 -6.276 1.00 98.25 155 CYS A N 1
ATOM 1247 C CA . CYS A 1 155 ? 11.633 -11.183 -4.836 1.00 98.25 155 CYS A CA 1
ATOM 1248 C C . CYS A 1 155 ? 11.259 -9.804 -4.275 1.00 98.25 155 CYS A C 1
ATOM 1250 O O . CYS A 1 155 ? 10.318 -9.693 -3.490 1.00 98.25 155 CYS A O 1
ATOM 1252 N N . GLN A 1 156 ? 11.946 -8.750 -4.717 1.00 98.38 156 GLN A N 1
ATOM 1253 C CA . GLN A 1 156 ? 11.682 -7.375 -4.308 1.00 98.38 156 GLN A CA 1
ATOM 1254 C C . GLN A 1 156 ? 10.289 -6.906 -4.718 1.00 98.38 156 GLN A C 1
ATOM 1256 O O . GLN A 1 156 ? 9.624 -6.240 -3.930 1.00 98.38 156 GLN A O 1
ATOM 1261 N N . SER A 1 157 ? 9.838 -7.244 -5.919 1.00 97.75 157 SER A N 1
ATOM 1262 C CA . SER A 1 157 ? 8.546 -6.803 -6.438 1.00 97.75 157 SER A CA 1
ATOM 1263 C C . SER A 1 157 ? 7.418 -7.770 -6.055 1.00 97.75 157 SER A C 1
ATOM 1265 O O . SER A 1 157 ? 6.618 -7.492 -5.161 1.00 97.75 157 SER A O 1
ATOM 1267 N N . VAL A 1 158 ? 7.375 -8.942 -6.688 1.00 98.19 158 VAL A N 1
ATOM 1268 C CA . VAL A 1 158 ? 6.325 -9.954 -6.510 1.00 98.19 158 VAL A CA 1
ATOM 1269 C C . VAL A 1 158 ? 6.341 -10.519 -5.092 1.00 98.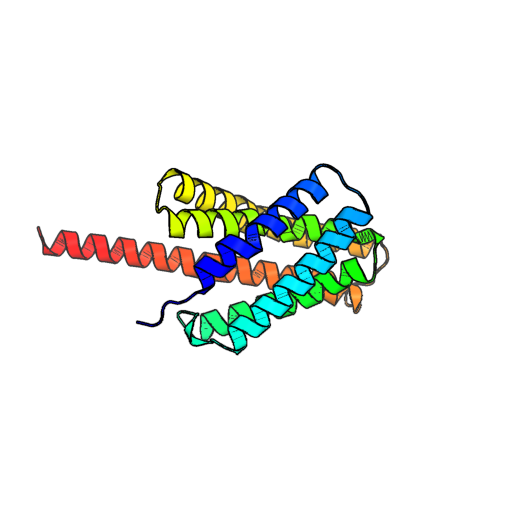19 158 VAL A C 1
ATOM 1271 O O . VAL A 1 158 ? 5.285 -10.632 -4.471 1.00 98.19 158 VAL A O 1
ATOM 1274 N N . GLY A 1 159 ? 7.522 -10.839 -4.553 1.00 98.25 159 GLY A N 1
ATOM 1275 C CA . GLY A 1 159 ? 7.655 -11.374 -3.192 1.00 98.25 159 GLY A CA 1
ATOM 1276 C C . GLY A 1 159 ? 7.118 -10.406 -2.135 1.00 98.25 159 GLY A C 1
ATOM 1277 O O . GLY A 1 159 ? 6.282 -10.787 -1.313 1.00 98.25 159 GLY A O 1
ATOM 1278 N N . SER A 1 160 ? 7.501 -9.131 -2.217 1.00 98.38 160 SER A N 1
ATOM 1279 C CA . SER A 1 160 ? 6.939 -8.085 -1.353 1.00 98.38 160 SER A CA 1
ATOM 1280 C C . SER A 1 160 ? 5.429 -7.952 -1.511 1.00 98.38 160 SER A C 1
ATOM 1282 O O . SER A 1 160 ? 4.716 -7.873 -0.513 1.00 98.38 160 SER A O 1
ATOM 1284 N N . GLN A 1 161 ? 4.909 -7.990 -2.741 1.00 97.81 161 GLN A N 1
ATOM 1285 C CA . GLN A 1 161 ? 3.470 -7.884 -2.975 1.00 97.81 161 GLN A CA 1
ATOM 1286 C C . GLN A 1 161 ? 2.691 -9.065 -2.371 1.00 97.81 161 GLN A C 1
ATOM 1288 O O . GLN A 1 161 ? 1.613 -8.862 -1.807 1.00 97.81 161 GLN A O 1
ATOM 1293 N N . VAL A 1 162 ? 3.246 -10.283 -2.404 1.00 98.19 162 VAL A N 1
ATOM 1294 C CA . VAL A 1 162 ? 2.685 -11.461 -1.714 1.00 98.19 162 VAL A CA 1
ATOM 1295 C C . VAL A 1 162 ? 2.648 -11.248 -0.199 1.00 98.19 162 VAL A C 1
ATOM 1297 O O . VAL A 1 162 ? 1.624 -11.525 0.433 1.00 98.19 162 VAL A O 1
ATOM 1300 N N . ILE A 1 163 ? 3.726 -10.725 0.393 1.00 98.12 163 ILE A N 1
ATOM 1301 C CA . ILE A 1 163 ? 3.790 -10.435 1.835 1.00 98.12 163 ILE A CA 1
ATOM 1302 C C . ILE A 1 163 ? 2.741 -9.380 2.212 1.00 98.12 163 ILE A C 1
ATOM 1304 O O . ILE A 1 163 ? 1.959 -9.594 3.140 1.00 98.12 163 ILE A O 1
ATOM 1308 N N . LEU A 1 164 ? 2.661 -8.271 1.469 1.00 96.62 164 LEU A N 1
ATOM 1309 C CA . LEU A 1 164 ? 1.679 -7.208 1.710 1.00 96.62 164 LEU A CA 1
ATOM 1310 C C . LEU A 1 164 ? 0.239 -7.717 1.565 1.00 96.62 164 LEU A C 1
ATOM 1312 O O . LEU A 1 164 ? -0.618 -7.403 2.392 1.00 96.62 164 LEU A O 1
ATOM 1316 N N . CYS A 1 165 ? -0.029 -8.543 0.552 1.00 96.44 165 CYS A N 1
ATOM 1317 C CA . CYS A 1 165 ? -1.329 -9.183 0.374 1.00 96.44 165 CYS A CA 1
ATOM 1318 C C . CYS A 1 165 ? -1.670 -10.107 1.555 1.00 96.44 165 CYS A C 1
ATOM 1320 O O . CYS A 1 165 ? -2.785 -10.065 2.075 1.00 96.44 165 CYS A O 1
ATOM 1322 N N . SER A 1 166 ? -0.703 -10.893 2.029 1.00 96.69 166 SER A N 1
ATOM 1323 C CA . SER A 1 166 ? -0.877 -11.781 3.184 1.00 96.69 166 SER A CA 1
ATOM 1324 C C . SER A 1 166 ? -1.174 -10.998 4.466 1.00 96.69 166 SER A C 1
ATOM 1326 O O . SER A 1 166 ? -2.079 -11.365 5.216 1.00 96.69 166 SER A O 1
ATOM 1328 N N . LEU A 1 167 ? -0.485 -9.874 4.692 1.00 94.62 167 LEU A N 1
ATOM 1329 C CA . LEU A 1 167 ? -0.765 -8.968 5.813 1.00 94.62 167 LEU A CA 1
ATOM 1330 C C . LEU A 1 167 ? -2.165 -8.347 5.721 1.00 94.62 167 LEU A C 1
ATOM 1332 O O . LEU A 1 167 ? -2.854 -8.228 6.735 1.00 94.62 167 LEU A O 1
ATOM 1336 N N . ASN A 1 168 ? -2.631 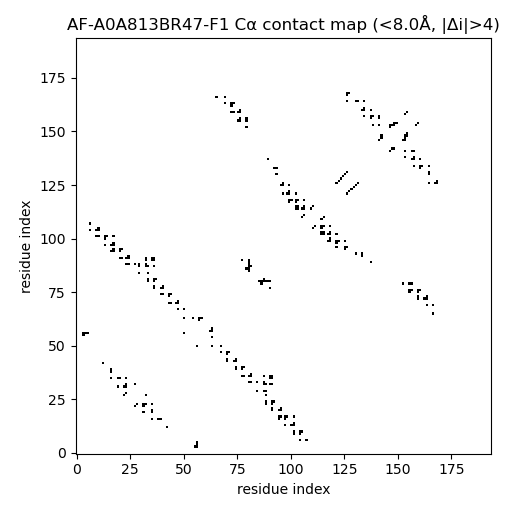-8.013 4.516 1.00 92.31 168 ASN A N 1
ATOM 1337 C CA . ASN A 1 168 ? -3.992 -7.516 4.310 1.00 92.31 168 ASN A CA 1
ATOM 1338 C C . ASN A 1 168 ? -5.060 -8.564 4.656 1.00 92.31 168 ASN A C 1
ATOM 1340 O O . ASN A 1 168 ? -6.064 -8.218 5.290 1.00 92.31 168 ASN A O 1
ATOM 1344 N N . PHE A 1 169 ? -4.846 -9.833 4.298 1.00 93.06 169 PHE A N 1
ATOM 1345 C CA . PHE A 1 169 ? -5.725 -10.926 4.723 1.00 93.06 169 PHE A CA 1
ATOM 1346 C C . PHE A 1 169 ? -5.676 -11.131 6.233 1.00 93.06 169 PHE A C 1
ATOM 1348 O O . PHE A 1 169 ? -6.725 -11.198 6.873 1.00 93.06 169 PHE A O 1
ATOM 1355 N N . PHE A 1 170 ? -4.475 -11.149 6.810 1.00 92.88 170 PHE A N 1
ATOM 1356 C CA . PHE A 1 170 ? -4.273 -11.261 8.249 1.00 92.88 170 PHE A CA 1
ATOM 1357 C C . PHE A 1 170 ? -5.064 -10.192 9.022 1.00 92.88 170 PHE A C 1
ATOM 1359 O O . PHE A 1 170 ? -5.862 -10.523 9.900 1.00 92.88 170 PHE A O 1
ATOM 1366 N N . TRP A 1 171 ? -4.940 -8.917 8.643 1.00 90.31 171 TRP A N 1
ATOM 1367 C CA . TRP A 1 171 ? -5.702 -7.835 9.271 1.00 90.31 171 TRP A CA 1
ATOM 1368 C C . TRP A 1 171 ? -7.205 -7.919 9.002 1.00 90.31 171 TRP A C 1
ATOM 1370 O O . TRP A 1 171 ? -7.995 -7.529 9.858 1.00 90.31 171 TRP A O 1
ATOM 1380 N N . THR A 1 172 ? -7.626 -8.441 7.846 1.00 90.12 172 THR A N 1
ATOM 1381 C CA . THR A 1 172 ? -9.054 -8.670 7.572 1.00 90.12 172 THR A CA 1
ATOM 1382 C C . THR A 1 172 ? -9.643 -9.711 8.515 1.00 90.12 172 THR A C 1
ATOM 1384 O O . THR A 1 172 ? -10.731 -9.497 9.048 1.00 90.12 172 THR A O 1
ATOM 1387 N N . VAL A 1 173 ? -8.911 -10.794 8.784 1.00 90.94 173 VAL A N 1
ATOM 1388 C CA . VAL A 1 173 ? -9.319 -11.803 9.769 1.00 90.94 173 VAL A CA 1
ATOM 1389 C C . VAL A 1 173 ? -9.397 -11.190 11.169 1.00 90.94 173 VAL A C 1
ATOM 1391 O O . VAL A 1 173 ? -10.397 -11.394 11.854 1.00 90.94 173 VAL A O 1
ATOM 1394 N N . GLU A 1 174 ? -8.411 -10.385 11.584 1.00 88.88 174 GLU A N 1
ATOM 1395 C CA . GLU A 1 174 ? -8.455 -9.698 12.888 1.00 88.88 174 GLU A CA 1
ATOM 1396 C C . GLU A 1 174 ? -9.691 -8.795 13.032 1.00 88.88 174 GLU A C 1
ATOM 1398 O O . GLU A 1 174 ? -10.371 -8.833 14.060 1.00 88.88 174 GLU A O 1
ATOM 1403 N N . VAL A 1 175 ? -10.023 -8.016 11.996 1.00 85.38 175 VAL A N 1
ATOM 1404 C CA . VAL A 1 175 ? -11.210 -7.146 11.999 1.00 85.38 175 VAL A CA 1
ATOM 1405 C C . VAL A 1 175 ? -12.500 -7.966 12.045 1.00 85.38 175 VAL A C 1
ATOM 1407 O O . VAL A 1 175 ? -13.382 -7.662 12.851 1.00 85.38 175 VAL A O 1
ATOM 1410 N N . ALA A 1 176 ? -12.614 -9.015 11.228 1.00 87.56 176 ALA A N 1
ATOM 1411 C CA . ALA A 1 176 ? -13.799 -9.869 11.189 1.00 87.56 176 ALA A CA 1
ATOM 1412 C C . ALA A 1 176 ? -14.056 -10.547 12.545 1.00 87.56 176 ALA A C 1
ATOM 1414 O O . ALA A 1 176 ? -15.172 -10.481 13.065 1.00 87.56 176 ALA A O 1
ATOM 1415 N N . LEU A 1 177 ? -13.014 -11.116 13.161 1.00 89.50 177 LEU A N 1
ATOM 1416 C CA . LEU A 1 177 ? -13.102 -11.725 14.490 1.00 89.50 177 LEU A CA 1
ATOM 1417 C C . LEU A 1 177 ? -13.499 -10.700 15.559 1.00 89.50 177 LEU A C 1
ATOM 1419 O O . LEU A 1 177 ? -14.384 -10.975 16.370 1.00 89.50 177 LEU A O 1
ATOM 1423 N N . GLY A 1 178 ? -12.918 -9.496 15.526 1.00 85.62 178 GLY A N 1
ATOM 1424 C CA . GLY A 1 178 ? -13.280 -8.418 16.451 1.00 85.62 178 GLY A CA 1
ATOM 1425 C C . GLY A 1 178 ? -14.745 -7.982 16.321 1.00 85.62 178 GLY A C 1
ATOM 1426 O O . GLY A 1 178 ? -15.423 -7.761 17.325 1.00 85.62 178 GLY A O 1
ATOM 1427 N N . MET A 1 179 ? -15.275 -7.916 15.094 1.00 84.06 179 MET A N 1
ATOM 1428 C CA . MET A 1 179 ? -16.691 -7.616 14.849 1.00 84.06 179 MET A CA 1
ATOM 1429 C C . MET A 1 179 ? -17.619 -8.724 15.363 1.00 84.06 179 MET A C 1
ATOM 1431 O O . MET A 1 179 ? -18.668 -8.423 15.937 1.00 84.06 179 MET A O 1
ATOM 1435 N N . MET A 1 180 ? -17.241 -9.994 15.186 1.00 87.19 180 MET A N 1
ATOM 1436 C CA . MET A 1 180 ? -18.008 -11.139 15.691 1.00 87.19 180 MET A CA 1
ATOM 1437 C C . MET A 1 180 ? -18.074 -11.143 17.221 1.00 87.19 180 MET A C 1
ATOM 1439 O O . MET A 1 180 ? -19.162 -11.264 17.783 1.00 87.19 180 MET A O 1
ATOM 1443 N N . GLN A 1 181 ? -16.937 -10.933 17.890 1.00 88.19 181 GLN A N 1
ATOM 1444 C CA . GLN A 1 181 ? -16.865 -10.861 19.353 1.00 88.19 181 GLN A CA 1
ATOM 1445 C C . GLN A 1 181 ? -17.689 -9.694 19.913 1.00 88.19 181 GLN A C 1
ATOM 1447 O O . GLN A 1 181 ? -18.423 -9.864 20.885 1.00 88.19 181 GLN A O 1
ATOM 1452 N N . ALA A 1 182 ? -17.632 -8.519 19.276 1.00 84.00 182 ALA A N 1
ATOM 1453 C CA . ALA A 1 182 ? -18.439 -7.367 19.679 1.00 84.00 182 ALA A CA 1
ATOM 1454 C C . ALA A 1 182 ? -19.947 -7.642 19.557 1.00 84.00 182 ALA A C 1
ATOM 1456 O O . ALA A 1 182 ? -20.715 -7.290 20.453 1.00 84.00 182 ALA A O 1
ATOM 1457 N N . LYS A 1 183 ? -20.369 -8.310 18.474 1.00 84.94 183 LYS A N 1
ATOM 1458 C CA . LYS A 1 183 ? -21.769 -8.707 18.266 1.00 84.94 183 LYS A CA 1
ATOM 1459 C C . LYS A 1 183 ? -22.232 -9.732 19.305 1.00 84.94 183 LYS A C 1
ATOM 1461 O O . LYS A 1 183 ? -23.357 -9.632 19.785 1.00 84.94 183 LYS A O 1
ATOM 1466 N N . GLN A 1 184 ? -21.380 -10.694 19.657 1.00 85.56 184 GLN A N 1
ATOM 1467 C CA . GLN A 1 184 ? -21.688 -11.689 20.685 1.00 85.56 184 GLN A CA 1
ATOM 1468 C C . GLN A 1 184 ? -21.871 -11.033 22.057 1.00 85.56 184 GLN A C 1
ATOM 1470 O O . GLN A 1 184 ? -22.910 -11.219 22.680 1.00 85.56 184 GLN A O 1
ATOM 1475 N N . LYS A 1 185 ? -20.946 -10.154 22.458 1.00 84.94 185 LYS A N 1
ATOM 1476 C CA . LYS A 1 185 ? -21.048 -9.410 23.721 1.00 84.94 185 LYS A CA 1
ATOM 1477 C C . LYS A 1 185 ? -22.339 -8.585 23.824 1.00 84.94 185 LYS A C 1
ATOM 1479 O O . LYS A 1 185 ? -22.986 -8.592 24.864 1.00 84.94 185 LYS A O 1
ATOM 1484 N N . GLN A 1 186 ? -22.742 -7.910 22.745 1.00 84.62 186 GLN A N 1
ATOM 1485 C CA . GLN A 1 186 ? -24.009 -7.163 22.712 1.00 84.62 186 GLN A CA 1
ATOM 1486 C C . GLN A 1 186 ? -25.236 -8.065 22.888 1.00 84.62 186 GLN A C 1
ATOM 1488 O O . GLN A 1 186 ? -26.205 -7.663 23.529 1.00 84.62 186 GLN A O 1
ATOM 1493 N N . LYS A 1 187 ? -25.206 -9.276 22.320 1.00 85.06 187 LYS A N 1
ATOM 1494 C CA . LYS A 1 187 ? -26.286 -10.257 22.468 1.00 85.06 187 LYS A CA 1
ATOM 1495 C C . LYS A 1 187 ? -26.392 -10.747 23.915 1.00 85.06 187 LYS A C 1
ATOM 1497 O O . LYS A 1 187 ? -27.497 -10.794 24.447 1.00 85.06 187 LYS A O 1
ATOM 1502 N N . ASP A 1 188 ? -25.262 -11.058 24.542 1.00 82.94 188 ASP A N 1
ATOM 1503 C CA . ASP A 1 188 ? -25.213 -11.549 25.923 1.00 82.94 188 ASP A CA 1
ATOM 1504 C C . ASP A 1 188 ? -25.685 -10.468 26.915 1.00 82.94 188 ASP A C 1
ATOM 1506 O O . ASP A 1 188 ? -26.495 -10.738 27.800 1.00 82.94 188 ASP A O 1
ATOM 1510 N N . GLU A 1 189 ? -25.278 -9.207 26.719 1.00 83.69 189 GLU A N 1
ATOM 1511 C CA . GLU A 1 189 ? -25.760 -8.072 27.523 1.00 83.69 189 GLU A CA 1
ATOM 1512 C C . GLU A 1 189 ? -27.270 -7.821 27.373 1.00 83.69 189 GLU A C 1
ATOM 1514 O O . GLU A 1 189 ? -27.906 -7.361 28.321 1.00 83.69 189 GLU A O 1
ATOM 1519 N N . HIS A 1 190 ? -27.854 -8.106 26.205 1.00 77.88 190 HIS A N 1
ATOM 1520 C CA . HIS A 1 190 ? -29.297 -7.981 25.995 1.00 77.88 190 HIS A CA 1
ATOM 1521 C C . HIS A 1 190 ? -30.075 -9.092 26.715 1.00 77.88 190 HIS A C 1
ATOM 1523 O O . HIS A 1 190 ? -31.076 -8.795 27.358 1.00 77.88 190 HIS A O 1
ATOM 1529 N N . LEU A 1 191 ? -29.573 -10.332 26.673 1.00 75.88 191 LEU A N 1
ATOM 1530 C CA . LEU A 1 191 ? -30.167 -11.490 27.356 1.00 75.88 191 LEU A CA 1
ATOM 1531 C C . LEU A 1 191 ? -30.127 -11.378 28.887 1.00 75.88 191 LEU A C 1
ATOM 1533 O O . LEU A 1 191 ? -31.024 -11.872 29.553 1.00 75.88 191 LEU A O 1
ATOM 1537 N N . HIS A 1 192 ? -29.109 -10.730 29.459 1.00 73.31 192 HIS A N 1
ATOM 1538 C CA . HIS A 1 192 ? -29.029 -10.505 30.909 1.00 73.31 192 HIS A CA 1
ATOM 1539 C C . HIS A 1 192 ? -29.875 -9.323 31.411 1.00 73.31 192 HIS A C 1
ATOM 1541 O O . HIS A 1 192 ? -29.992 -9.128 32.619 1.00 73.31 192 HIS A O 1
ATOM 1547 N N . ARG A 1 193 ? -30.426 -8.505 30.505 1.00 72.56 193 ARG A N 1
ATOM 1548 C CA . ARG A 1 193 ? -31.302 -7.366 30.835 1.00 72.56 193 ARG A CA 1
ATOM 1549 C C . ARG A 1 193 ? -32.789 -7.658 30.608 1.00 72.56 193 ARG A C 1
ATOM 1551 O O . ARG A 1 193 ? -33.604 -6.821 30.990 1.00 72.56 193 ARG A O 1
ATOM 1558 N N . SER A 1 194 ? -33.114 -8.778 29.960 1.00 61.66 194 SER A N 1
ATOM 1559 C CA . SER A 1 194 ? -34.472 -9.308 29.766 1.00 61.66 194 SER A CA 1
ATOM 1560 C C . SER A 1 194 ? -34.828 -10.302 30.858 1.00 61.66 194 SER A C 1
ATOM 1562 O O . SER A 1 194 ? -35.973 -10.238 31.346 1.00 61.66 194 SER A O 1
#